Protein AF-A0A327WPP3-F1 (afdb_monomer_lite)

Sequence (188 aa):
MIAPCLSPWGYETINRWNPLAVDPNRSFKTNSQAQEAALLMAYLEQQGIDFLAHIDLHETTDTDNSEFRPALAAREGTVNDNWNIPDGFYLVADSERPQAEFQRAIIQKVAAVTHIAEPDEQGKLIGADMVDQGVIEYAAKPLGLCMGLTNAQFVTTTEVYPDSPRSTPEICAQAQVASVVGALEFLR

Structure (mmCIF, N/CA/C/O backbone):
data_AF-A0A327WPP3-F1
#
_entry.id   AF-A0A327WPP3-F1
#
loop_
_atom_site.group_PDB
_atom_site.id
_atom_site.type_symbol
_atom_site.label_atom_id
_atom_site.label_alt_id
_atom_site.label_comp_id
_atom_site.label_asym_id
_atom_site.label_entity_id
_atom_site.label_seq_id
_atom_site.pdbx_PDB_ins_code
_atom_site.Cartn_x
_atom_site.Cartn_y
_atom_site.Cartn_z
_atom_site.occupancy
_atom_site.B_iso_or_equiv
_atom_site.auth_seq_id
_atom_site.auth_comp_id
_atom_site.auth_asym_id
_atom_site.auth_atom_id
_atom_site.pdbx_PDB_model_num
ATOM 1 N N . MET A 1 1 ? -17.081 -1.256 6.022 1.00 93.00 1 MET A N 1
ATOM 2 C CA . MET A 1 1 ? -17.121 -0.080 5.123 1.00 93.00 1 MET A CA 1
ATOM 3 C C . MET A 1 1 ? -16.173 -0.342 3.963 1.00 93.00 1 MET A C 1
ATOM 5 O O . MET A 1 1 ? -15.190 -1.031 4.188 1.00 93.00 1 MET A O 1
ATOM 9 N N . ILE A 1 2 ? -16.467 0.162 2.762 1.00 97.19 2 ILE A N 1
ATOM 10 C CA . ILE A 1 2 ? -15.572 0.092 1.595 1.00 97.19 2 ILE A CA 1
ATOM 11 C C . ILE A 1 2 ? -15.486 1.500 0.999 1.00 97.19 2 ILE A C 1
ATOM 13 O O . ILE A 1 2 ? -16.525 2.097 0.719 1.00 97.19 2 ILE A O 1
ATOM 17 N N . ALA A 1 3 ? -14.272 2.018 0.819 1.00 97.25 3 ALA A N 1
ATOM 18 C CA . ALA A 1 3 ? -13.992 3.272 0.124 1.00 97.25 3 ALA A CA 1
ATOM 19 C C . ALA A 1 3 ? -13.141 2.941 -1.118 1.00 97.25 3 ALA A C 1
ATOM 21 O O . ALA A 1 3 ? -11.925 2.840 -1.009 1.00 97.25 3 ALA A O 1
ATOM 22 N N . PRO A 1 4 ? -13.768 2.671 -2.278 1.00 96.94 4 PRO A N 1
ATOM 23 C CA . PRO A 1 4 ? -13.107 1.969 -3.382 1.00 96.94 4 PRO A CA 1
ATOM 24 C C . PRO A 1 4 ? -12.115 2.830 -4.174 1.00 96.94 4 PRO A C 1
ATOM 26 O O . PRO A 1 4 ? -11.260 2.291 -4.863 1.00 96.94 4 PRO A O 1
ATOM 29 N N . CYS A 1 5 ? -12.244 4.156 -4.117 1.00 98.19 5 CYS A N 1
ATOM 30 C CA . CYS A 1 5 ? -11.331 5.079 -4.780 1.00 98.19 5 CYS A CA 1
ATOM 31 C C . CYS A 1 5 ? -11.361 6.422 -4.045 1.00 98.19 5 CYS A C 1
ATOM 33 O O . CYS A 1 5 ? -12.301 7.201 -4.200 1.00 98.19 5 CYS A O 1
ATOM 35 N N . LEU A 1 6 ? -10.356 6.673 -3.203 1.00 98.12 6 LEU A N 1
ATOM 36 C CA . LEU A 1 6 ? -10.228 7.942 -2.475 1.00 98.12 6 LEU A CA 1
ATOM 37 C C . LEU A 1 6 ? -9.721 9.069 -3.385 1.00 98.12 6 LEU A C 1
ATOM 39 O O . LEU A 1 6 ? -10.063 10.227 -3.162 1.00 98.12 6 LEU A O 1
ATOM 43 N N . SER A 1 7 ? -8.936 8.717 -4.408 1.00 98.62 7 SER A N 1
ATOM 44 C CA . SER A 1 7 ? -8.201 9.651 -5.269 1.00 98.62 7 SER A CA 1
ATOM 45 C C . SER A 1 7 ? -8.620 9.521 -6.742 1.00 98.62 7 SER A C 1
ATOM 47 O O . SER A 1 7 ? -7.807 9.116 -7.575 1.00 98.62 7 SER A O 1
ATOM 49 N N . PRO A 1 8 ? -9.873 9.857 -7.109 1.00 98.44 8 PRO A N 1
ATOM 50 C CA . PRO A 1 8 ? -10.390 9.627 -8.461 1.00 98.44 8 PRO A CA 1
ATOM 51 C C . PRO A 1 8 ? -9.636 10.403 -9.548 1.00 98.44 8 PRO A C 1
ATOM 53 O O . PRO A 1 8 ? -9.435 9.879 -10.637 1.00 98.44 8 PRO A O 1
ATOM 56 N N . TRP A 1 9 ? -9.145 11.614 -9.258 1.00 98.69 9 TRP A N 1
ATOM 57 C CA . TRP A 1 9 ? -8.309 12.357 -10.209 1.00 98.69 9 TRP A CA 1
ATOM 58 C C . TRP A 1 9 ? -6.975 11.649 -10.478 1.00 98.69 9 TRP A C 1
ATOM 60 O O . TRP A 1 9 ? -6.552 11.544 -11.628 1.00 98.69 9 TRP A O 1
ATOM 70 N N . GLY A 1 10 ? -6.330 11.126 -9.428 1.00 98.56 10 GLY A N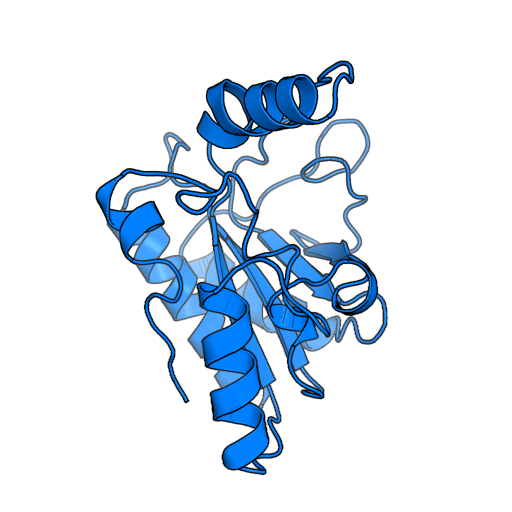 1
ATOM 71 C CA . GLY A 1 10 ? -5.094 10.351 -9.566 1.00 98.56 10 GLY A CA 1
ATOM 72 C C . GLY A 1 10 ? -5.329 9.065 -10.356 1.00 98.56 10 GLY A C 1
ATOM 73 O O . GLY A 1 10 ? -4.498 8.694 -11.173 1.00 98.56 10 GLY A O 1
ATOM 74 N N . TYR A 1 11 ? -6.502 8.445 -10.204 1.00 98.50 11 TYR A N 1
ATOM 75 C CA . TYR A 1 11 ? -6.903 7.292 -11.011 1.00 98.50 11 TYR A CA 1
ATOM 76 C C . TYR A 1 11 ? -7.076 7.644 -12.499 1.00 98.50 11 TYR A C 1
ATOM 78 O O . TYR A 1 11 ? -6.518 6.965 -13.356 1.00 98.50 11 TYR A O 1
ATOM 86 N N . GLU A 1 12 ? -7.794 8.725 -12.828 1.00 98.69 12 GLU A N 1
ATOM 87 C CA . GLU A 1 12 ? -8.010 9.138 -14.227 1.00 98.69 12 GLU A CA 1
ATOM 88 C C . GLU A 1 12 ? -6.731 9.620 -14.925 1.00 98.69 12 GLU A C 1
ATOM 90 O O . GLU A 1 12 ? -6.585 9.467 -16.138 1.00 98.69 12 GLU A O 1
ATOM 95 N N . THR A 1 13 ? -5.807 10.215 -14.171 1.00 98.50 13 THR A N 1
ATOM 96 C CA . THR A 1 13 ? -4.567 10.799 -14.703 1.00 98.50 13 THR A CA 1
ATOM 97 C C . THR A 1 13 ? -3.328 9.936 -14.474 1.00 98.50 13 THR A C 1
ATOM 99 O O . THR A 1 13 ? -2.237 10.366 -14.840 1.00 98.50 13 THR A O 1
ATOM 102 N N . ILE A 1 14 ? -3.486 8.746 -13.883 1.00 98.50 14 ILE A N 1
ATOM 103 C CA . ILE A 1 14 ? -2.408 7.811 -13.528 1.00 98.50 14 ILE A CA 1
ATOM 104 C C . ILE A 1 14 ? -1.316 8.527 -12.714 1.00 98.50 14 ILE A C 1
ATOM 106 O O . ILE A 1 14 ? -0.177 8.691 -13.144 1.00 98.50 14 ILE A O 1
ATOM 110 N N . ASN A 1 15 ? -1.695 9.031 -11.540 1.00 98.38 15 ASN A N 1
ATOM 111 C CA . ASN A 1 15 ? -0.825 9.816 -10.674 1.00 98.38 15 ASN A CA 1
ATOM 112 C C . ASN A 1 15 ? -0.886 9.371 -9.214 1.00 98.38 15 ASN A C 1
ATOM 114 O O . ASN A 1 15 ? -1.956 9.133 -8.653 1.00 98.38 15 ASN A O 1
ATOM 118 N N . ARG A 1 16 ? 0.291 9.359 -8.579 1.00 98.25 16 ARG A N 1
ATOM 119 C CA . ARG A 1 16 ? 0.450 9.134 -7.138 1.00 98.25 16 ARG A CA 1
ATOM 120 C C . ARG A 1 16 ? -0.077 10.300 -6.295 1.00 98.25 16 ARG A C 1
ATOM 122 O O . ARG A 1 16 ? -0.595 10.098 -5.199 1.00 98.25 16 ARG A O 1
ATOM 129 N N . TRP A 1 17 ? 0.111 11.528 -6.768 1.00 98.25 17 TRP A N 1
ATOM 130 C CA . TRP A 1 17 ? -0.273 12.742 -6.046 1.00 98.25 17 TRP A CA 1
ATOM 131 C C . TRP A 1 17 ? -1.608 13.291 -6.523 1.00 98.25 17 TRP A C 1
ATOM 133 O O . TRP A 1 17 ? -2.110 12.903 -7.570 1.00 98.25 17 TRP A O 1
ATOM 143 N N . ASN A 1 18 ? -2.174 14.217 -5.756 1.00 98.25 18 ASN A N 1
ATOM 144 C CA . ASN A 1 18 ? -3.327 15.001 -6.186 1.00 98.25 18 ASN A CA 1
ATOM 145 C C . ASN A 1 18 ? -2.900 16.233 -7.027 1.00 98.25 18 ASN A C 1
ATOM 147 O O . ASN A 1 18 ? -1.699 16.500 -7.154 1.00 98.25 18 ASN A O 1
ATOM 151 N N . PRO A 1 19 ? -3.840 17.043 -7.566 1.00 98.31 19 PRO A N 1
ATOM 152 C CA . PRO A 1 19 ? -3.515 18.228 -8.374 1.00 98.31 19 PRO A CA 1
ATOM 153 C C . PRO A 1 19 ? -2.638 19.282 -7.680 1.00 98.31 19 PRO A C 1
ATOM 155 O O . PRO A 1 19 ? -2.130 20.188 -8.336 1.00 98.31 19 PRO A O 1
ATOM 158 N N . LEU A 1 20 ? -2.484 19.198 -6.355 1.00 98.00 20 LEU A N 1
ATOM 159 C CA . LEU A 1 20 ? -1.657 20.095 -5.549 1.00 98.00 20 LEU A CA 1
ATOM 160 C C . LEU A 1 20 ? -0.256 19.518 -5.279 1.00 98.00 20 LEU A C 1
ATOM 162 O O . LEU A 1 20 ? 0.472 20.064 -4.452 1.00 98.00 20 LEU A O 1
ATOM 166 N N . ALA A 1 21 ? 0.120 18.423 -5.953 1.00 97.88 21 ALA A N 1
ATOM 167 C CA . ALA A 1 21 ? 1.366 17.686 -5.735 1.00 97.88 21 ALA A CA 1
ATOM 168 C C . ALA A 1 21 ? 1.544 17.217 -4.275 1.00 97.88 21 ALA A C 1
ATOM 170 O O . ALA A 1 21 ? 2.650 17.222 -3.728 1.00 97.88 21 ALA A O 1
ATOM 171 N N . VAL A 1 22 ? 0.437 16.820 -3.637 1.00 98.06 22 VAL A N 1
ATOM 172 C CA . VAL A 1 22 ? 0.416 16.233 -2.292 1.00 98.06 22 VAL A CA 1
ATOM 173 C C . VAL A 1 22 ? 0.138 14.736 -2.401 1.00 98.06 22 VAL A C 1
ATOM 175 O O . VAL A 1 22 ? -0.789 14.333 -3.099 1.00 98.06 22 VAL A O 1
ATOM 178 N N . ASP A 1 23 ? 0.915 13.918 -1.685 1.00 98.25 23 ASP A N 1
ATOM 179 C CA . ASP A 1 23 ? 0.686 12.473 -1.545 1.00 98.25 23 ASP A CA 1
ATOM 180 C C . ASP A 1 23 ? -0.458 12.209 -0.546 1.00 98.25 23 ASP A C 1
ATOM 182 O O . ASP A 1 23 ? -0.291 12.479 0.655 1.00 98.25 23 ASP A O 1
ATOM 186 N N . PRO A 1 24 ? -1.621 11.683 -0.988 1.00 98.44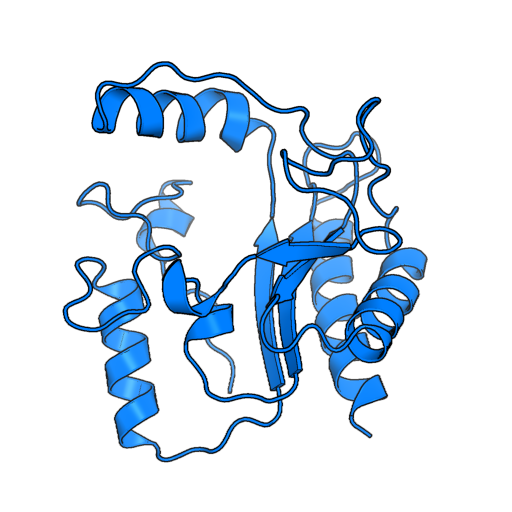 24 PRO A N 1
ATOM 187 C CA . PRO A 1 24 ? -2.718 11.361 -0.079 1.00 98.44 24 PRO A CA 1
ATOM 188 C C . PRO A 1 24 ? -2.301 10.348 0.993 1.00 98.44 24 PRO A C 1
ATOM 190 O O . PRO A 1 24 ? -2.644 10.521 2.163 1.00 98.44 24 PRO A O 1
ATOM 193 N N . ASN A 1 25 ? -1.463 9.365 0.643 1.00 98.38 25 ASN A N 1
ATOM 194 C CA . ASN A 1 25 ? -0.983 8.327 1.555 1.00 98.38 25 ASN A CA 1
ATOM 195 C C . ASN A 1 25 ? 0.228 8.773 2.405 1.00 98.38 25 ASN A C 1
ATOM 197 O O . ASN A 1 25 ? 1.014 7.956 2.879 1.00 98.38 25 ASN A O 1
ATOM 201 N N . ARG A 1 26 ? 0.409 10.086 2.591 1.00 98.00 26 ARG A N 1
ATOM 202 C CA . ARG A 1 26 ? 1.249 10.716 3.637 1.00 98.00 26 ARG A CA 1
ATOM 203 C C . ARG A 1 26 ? 0.488 11.800 4.411 1.00 98.00 26 ARG A C 1
ATOM 205 O O . ARG A 1 26 ? 1.075 12.617 5.139 1.00 98.00 26 ARG A O 1
ATOM 212 N N . SER A 1 27 ? -0.829 11.829 4.218 1.00 98.38 27 SER A N 1
ATOM 213 C CA . SER A 1 27 ? -1.701 12.940 4.576 1.00 98.38 27 SER A CA 1
ATOM 214 C C . SER A 1 27 ? -2.880 12.526 5.462 1.00 98.38 27 SER A C 1
ATOM 216 O O . SER A 1 27 ? -3.733 13.363 5.744 1.00 98.38 27 SER A O 1
ATOM 218 N N . PHE A 1 28 ? -2.918 11.296 5.984 1.00 98.12 28 PHE A N 1
ATOM 219 C CA . PHE A 1 28 ? -3.893 10.873 7.002 1.00 98.12 28 PHE A CA 1
ATOM 220 C C . PHE A 1 28 ? -3.488 11.357 8.399 1.00 98.12 28 PHE A C 1
ATOM 222 O O . PHE A 1 28 ? -3.107 10.589 9.279 1.00 98.12 28 PHE A O 1
ATOM 229 N N . LYS A 1 29 ? -3.518 12.677 8.581 1.00 95.88 29 LYS A N 1
ATOM 230 C CA . LYS A 1 29 ? -3.148 13.383 9.812 1.00 95.88 29 LYS A CA 1
ATOM 231 C C . LYS A 1 29 ? -3.934 14.683 9.943 1.00 95.88 29 LYS A C 1
ATOM 233 O O . LYS A 1 29 ? -4.487 15.191 8.967 1.00 95.88 29 LYS A O 1
ATOM 238 N N . THR A 1 30 ? -3.976 15.237 11.152 1.00 93.06 30 THR A N 1
ATOM 239 C CA . THR A 1 30 ? -4.640 16.519 11.427 1.00 93.06 30 THR A CA 1
ATOM 240 C C . THR A 1 30 ? -4.121 17.615 10.492 1.00 93.06 30 THR A C 1
ATOM 242 O O . THR A 1 30 ? -2.918 17.703 10.251 1.00 93.06 30 THR A O 1
ATOM 245 N N . ASN A 1 31 ? -5.021 18.466 9.988 1.00 93.88 31 ASN A N 1
ATOM 246 C CA . ASN A 1 31 ? -4.713 19.523 9.012 1.00 93.88 31 ASN A CA 1
ATOM 247 C C . ASN A 1 31 ? -4.103 18.998 7.700 1.00 93.88 31 ASN A C 1
ATOM 249 O O . ASN A 1 31 ? -3.207 19.621 7.120 1.00 93.88 31 ASN A O 1
ATOM 253 N N . SER A 1 32 ? -4.594 17.841 7.246 1.00 96.62 32 SER A N 1
ATOM 254 C CA . SER A 1 32 ? -4.237 17.243 5.963 1.00 96.62 32 SER A CA 1
ATOM 255 C C . SER A 1 32 ? -4.296 18.255 4.817 1.00 96.62 32 SER A C 1
ATOM 257 O O . SER A 1 32 ? -5.271 18.989 4.669 1.00 96.62 32 SER A O 1
ATOM 259 N N . GLN A 1 33 ? -3.243 18.276 4.000 1.00 95.69 33 GLN A N 1
ATOM 260 C CA . GLN A 1 33 ? -3.188 19.077 2.773 1.00 95.69 33 GLN A CA 1
ATOM 261 C C . GLN A 1 33 ? -3.800 18.332 1.571 1.00 95.69 33 GLN A C 1
ATOM 263 O O . GLN A 1 33 ? -3.992 18.929 0.515 1.00 95.69 33 GLN A O 1
ATOM 268 N N . ALA A 1 34 ? -4.117 17.039 1.722 1.00 98.12 34 ALA A N 1
ATOM 269 C CA . ALA A 1 34 ? -4.808 16.246 0.710 1.00 98.12 34 ALA A CA 1
ATOM 270 C C . ALA A 1 34 ? -6.307 16.211 1.023 1.00 98.12 34 ALA A C 1
ATOM 272 O O . ALA A 1 34 ? -6.725 15.687 2.059 1.00 98.12 34 ALA A O 1
ATOM 273 N N . GLN A 1 35 ? -7.125 16.759 0.124 1.00 97.94 35 GLN A N 1
ATOM 274 C CA . GLN A 1 35 ? -8.579 16.780 0.297 1.00 97.94 35 GLN A CA 1
ATOM 275 C C . GLN A 1 35 ? -9.155 15.362 0.360 1.00 97.94 35 GLN A C 1
ATOM 277 O O . GLN A 1 35 ? -10.055 15.103 1.152 1.00 97.94 35 GLN A O 1
ATOM 282 N N . GLU A 1 36 ? -8.584 14.438 -0.410 1.00 98.31 36 GLU A N 1
ATOM 283 C CA . GLU A 1 36 ? -8.929 13.019 -0.445 1.00 98.31 36 GLU A CA 1
ATOM 284 C C . GLU A 1 36 ? -8.868 12.386 0.955 1.00 98.31 36 GLU A C 1
ATOM 286 O O . GLU A 1 36 ? -9.839 11.789 1.427 1.00 98.31 36 GLU A O 1
ATOM 291 N N . ALA A 1 37 ? -7.751 12.587 1.662 1.00 98.19 37 ALA A N 1
ATOM 292 C CA . ALA A 1 37 ? -7.561 12.084 3.019 1.00 98.19 37 ALA A CA 1
ATOM 293 C C . ALA A 1 37 ? -8.442 12.836 4.031 1.00 98.19 37 ALA A C 1
ATOM 295 O O . ALA A 1 37 ? -9.088 12.210 4.874 1.00 98.19 37 ALA A O 1
ATOM 296 N N . ALA A 1 38 ? -8.515 14.170 3.931 1.00 98.00 38 ALA A N 1
ATOM 297 C CA . ALA A 1 38 ? -9.298 15.007 4.843 1.00 98.00 38 ALA A CA 1
ATOM 298 C C . ALA A 1 38 ? -10.796 14.657 4.831 1.00 98.00 38 ALA A C 1
ATOM 300 O O . ALA A 1 38 ? -11.424 14.587 5.889 1.00 98.00 38 ALA A O 1
ATOM 301 N N . LEU A 1 39 ? -11.367 14.414 3.647 1.00 97.69 39 LEU A N 1
ATOM 302 C CA . LEU A 1 39 ? -12.778 14.065 3.490 1.00 97.69 39 LEU A CA 1
ATOM 303 C C . LEU A 1 39 ? -13.100 12.710 4.125 1.00 97.69 39 LEU A C 1
ATOM 305 O O . LEU A 1 39 ? -14.104 12.598 4.831 1.00 97.69 39 LEU A O 1
ATOM 309 N N . LEU A 1 40 ? -12.244 11.700 3.933 1.00 97.12 40 LEU A N 1
ATOM 310 C CA . LEU A 1 40 ? -12.440 10.399 4.573 1.00 97.12 40 LEU A CA 1
ATOM 311 C C . LEU A 1 40 ? -12.295 10.497 6.098 1.00 97.12 40 LEU A C 1
ATOM 313 O O . LEU A 1 40 ? -13.126 9.951 6.820 1.00 97.12 40 LEU A O 1
ATOM 317 N N . MET A 1 41 ? -11.285 11.221 6.589 1.00 96.44 41 MET A N 1
ATOM 318 C CA . MET A 1 41 ? -11.094 11.462 8.023 1.00 96.44 41 MET A CA 1
ATOM 319 C C . MET A 1 41 ? -12.339 12.087 8.664 1.00 96.44 41 MET A C 1
ATOM 321 O O . MET A 1 41 ? -12.854 11.554 9.646 1.00 96.44 41 MET A O 1
ATOM 325 N N . ALA A 1 42 ? -12.852 13.172 8.076 1.00 95.81 42 ALA A N 1
ATOM 326 C CA . ALA A 1 42 ? -14.034 13.869 8.577 1.00 95.81 42 ALA A CA 1
ATOM 327 C C . ALA A 1 42 ? -15.291 12.988 8.528 1.00 95.81 42 ALA A C 1
ATOM 329 O O . ALA A 1 42 ? -16.116 13.026 9.441 1.00 95.81 42 ALA A O 1
ATOM 330 N N . TYR A 1 43 ? -15.437 12.171 7.479 1.00 95.75 43 TYR A N 1
ATOM 331 C CA . TYR A 1 43 ? -16.541 11.223 7.375 1.00 95.75 43 TYR A CA 1
ATOM 332 C C . TYR A 1 43 ? -16.495 10.177 8.496 1.00 95.75 43 TYR A C 1
ATOM 334 O O . TYR A 1 43 ? -17.506 9.960 9.162 1.00 95.75 43 TYR A O 1
ATOM 342 N N . LEU A 1 44 ? -15.335 9.550 8.725 1.00 94.62 44 LEU A N 1
ATOM 343 C CA . LEU A 1 44 ? -15.173 8.505 9.739 1.00 94.62 44 LEU A CA 1
ATOM 344 C C . LEU A 1 44 ? -15.374 9.028 11.162 1.00 94.62 44 LEU A C 1
ATOM 346 O O . LEU A 1 44 ? -16.014 8.350 11.967 1.00 94.62 44 LEU A O 1
ATOM 350 N N . GLU A 1 45 ? -14.887 10.235 11.457 1.00 92.75 45 GLU A N 1
ATOM 351 C CA . GLU A 1 45 ? -15.082 10.888 12.757 1.00 92.75 45 GLU A CA 1
ATOM 352 C C . GLU A 1 45 ? -16.574 11.028 13.104 1.00 92.75 45 GLU A C 1
ATOM 354 O O . GLU A 1 45 ? -16.975 10.798 14.243 1.00 92.75 45 GLU A O 1
ATOM 359 N N . GLN A 1 46 ? -17.420 11.313 12.109 1.00 94.00 46 GLN A N 1
ATOM 360 C CA . GLN A 1 46 ? -18.867 11.445 12.298 1.00 94.00 46 GLN A CA 1
ATOM 361 C C . GLN A 1 46 ? -19.591 10.112 12.513 1.00 94.00 46 GLN A C 1
ATOM 363 O O . GLN A 1 46 ? -20.691 10.111 13.063 1.00 94.00 46 GLN A O 1
ATOM 368 N N . GLN A 1 47 ? -19.022 8.984 12.071 1.00 92.12 47 GLN A N 1
ATOM 369 C CA . GLN A 1 47 ? -19.701 7.689 12.183 1.00 92.12 47 GLN A CA 1
ATOM 370 C C . GLN A 1 47 ? -19.546 7.047 13.567 1.00 92.12 47 GLN A C 1
ATOM 372 O O . GLN A 1 47 ? -20.373 6.215 13.932 1.00 92.12 47 GLN A O 1
ATOM 377 N N . GLY A 1 48 ? -18.496 7.391 14.325 1.00 87.19 48 GLY A N 1
ATOM 378 C CA . GLY A 1 48 ? -18.228 6.783 15.635 1.00 87.19 48 GLY A CA 1
ATOM 379 C C . GLY A 1 48 ? -18.077 5.256 15.584 1.00 87.19 48 GLY A C 1
ATOM 380 O O . GLY A 1 48 ? -18.480 4.567 16.518 1.00 87.19 48 GLY A O 1
ATOM 381 N N . ILE A 1 49 ? -17.569 4.720 14.467 1.00 92.25 49 ILE A N 1
ATOM 382 C CA . ILE A 1 49 ? -17.396 3.278 14.257 1.00 92.25 49 ILE A CA 1
ATOM 383 C C . ILE A 1 49 ? -16.036 2.844 14.797 1.00 92.25 49 ILE A C 1
ATOM 385 O O . ILE A 1 49 ? -14.998 3.327 14.342 1.00 92.25 49 ILE A O 1
ATOM 389 N N . ASP A 1 50 ? -16.050 1.852 15.682 1.00 94.38 50 ASP A N 1
ATOM 390 C CA . ASP A 1 50 ? -14.849 1.122 16.066 1.00 94.38 50 ASP A CA 1
ATOM 391 C C . ASP A 1 50 ? -14.547 0.042 15.022 1.00 94.38 50 ASP A C 1
ATOM 393 O O . ASP A 1 50 ? -15.297 -0.919 14.830 1.00 94.38 50 ASP A O 1
ATOM 397 N N . PHE A 1 51 ? -13.438 0.215 14.309 1.00 97.06 51 PHE A N 1
ATOM 398 C CA . PHE A 1 51 ? -12.976 -0.746 13.315 1.00 97.06 51 PHE A CA 1
ATOM 399 C C . PHE A 1 51 ? -12.165 -1.848 13.992 1.00 97.06 51 PHE A C 1
ATOM 401 O O . PHE A 1 51 ? -11.244 -1.559 14.745 1.00 97.06 51 PHE A O 1
ATOM 408 N N . LEU A 1 52 ? -12.456 -3.112 13.680 1.00 97.81 52 LEU A N 1
ATOM 409 C CA . LEU A 1 52 ? -11.595 -4.229 14.078 1.00 97.81 52 LEU A CA 1
ATOM 410 C C . LEU A 1 52 ? -10.384 -4.359 13.143 1.00 97.81 52 LEU A C 1
ATOM 412 O O . LEU A 1 52 ? -9.266 -4.583 13.609 1.00 97.81 52 LEU A O 1
ATOM 416 N N . ALA A 1 53 ? -10.612 -4.186 11.837 1.00 98.38 53 ALA A N 1
ATOM 417 C CA . ALA A 1 53 ? -9.593 -4.321 10.805 1.00 98.38 53 ALA A CA 1
ATOM 418 C C . ALA A 1 53 ? -9.674 -3.229 9.726 1.00 98.38 53 ALA A C 1
ATOM 420 O O . ALA A 1 53 ? -10.765 -2.740 9.420 1.00 98.38 53 ALA A O 1
ATOM 421 N N . HIS A 1 54 ? -8.524 -2.888 9.140 1.00 98.56 54 HIS A N 1
ATOM 422 C CA . HIS A 1 54 ? -8.367 -1.956 8.020 1.00 98.56 54 HIS A CA 1
ATOM 423 C C . HIS A 1 54 ? -7.355 -2.531 7.022 1.00 98.56 54 HIS A C 1
ATOM 425 O O . HIS A 1 54 ? -6.179 -2.679 7.343 1.00 98.56 54 HIS A O 1
ATOM 431 N N . ILE A 1 55 ? -7.816 -2.851 5.814 1.00 98.81 55 ILE A N 1
ATOM 432 C CA . ILE A 1 55 ? -6.969 -3.330 4.716 1.00 98.81 55 ILE A CA 1
ATOM 433 C C . ILE A 1 55 ? -6.954 -2.248 3.639 1.00 98.81 55 ILE A C 1
ATOM 435 O O . ILE A 1 55 ? -8.008 -1.914 3.094 1.00 98.81 55 ILE A O 1
ATOM 439 N N . ASP A 1 56 ? -5.780 -1.688 3.385 1.00 98.88 56 ASP A N 1
ATOM 440 C CA . ASP A 1 56 ? -5.546 -0.615 2.423 1.00 98.88 56 ASP A CA 1
ATOM 441 C C . ASP A 1 56 ? -4.892 -1.197 1.163 1.00 98.88 56 ASP A C 1
ATOM 443 O O . ASP A 1 56 ? -3.858 -1.860 1.248 1.00 98.88 56 ASP A O 1
ATOM 447 N N . LEU A 1 57 ? -5.532 -1.033 0.003 1.00 98.88 57 LEU A N 1
ATOM 448 C CA . LEU A 1 57 ? -5.143 -1.750 -1.215 1.00 98.88 57 LEU A CA 1
ATOM 449 C C . LEU A 1 57 ? -4.232 -0.885 -2.085 1.00 98.88 57 LEU A C 1
ATOM 451 O O . LEU A 1 57 ? -4.683 0.110 -2.649 1.00 98.88 57 LEU A O 1
ATOM 455 N N . HIS A 1 58 ? -2.968 -1.281 -2.199 1.00 98.88 58 HIS A N 1
ATOM 456 C CA . HIS A 1 58 ? -1.940 -0.593 -2.975 1.00 98.88 58 HIS A CA 1
ATOM 457 C C . HIS A 1 58 ? -1.231 -1.522 -3.970 1.00 98.88 58 HIS A C 1
ATOM 459 O O . HIS A 1 58 ? -1.381 -2.751 -3.958 1.00 98.88 58 HIS A O 1
ATOM 465 N N . GLU A 1 59 ? -0.471 -0.892 -4.857 1.00 98.38 59 GLU A N 1
ATOM 466 C CA . GLU A 1 59 ? 0.448 -1.523 -5.786 1.00 98.38 59 GLU A CA 1
ATOM 467 C C . GLU A 1 59 ? 1.755 -0.736 -5.846 1.00 98.38 59 GLU A C 1
ATOM 469 O O . GLU A 1 59 ? 1.760 0.494 -5.740 1.00 98.38 59 GLU A O 1
ATOM 474 N N . THR A 1 60 ? 2.845 -1.464 -6.057 1.00 98.06 60 THR A N 1
ATOM 475 C CA . THR A 1 60 ? 4.164 -0.912 -6.352 1.00 98.06 60 THR A CA 1
ATOM 476 C C . THR A 1 60 ? 4.446 -1.182 -7.819 1.00 98.06 60 THR A C 1
ATOM 478 O O . THR A 1 60 ? 4.262 -2.306 -8.274 1.00 98.06 60 THR A O 1
ATOM 481 N N . THR A 1 61 ? 4.886 -0.174 -8.567 1.00 97.81 61 THR A N 1
ATOM 482 C CA . THR A 1 61 ? 5.056 -0.275 -10.029 1.00 97.81 61 THR A CA 1
ATOM 483 C C . THR A 1 61 ? 6.453 0.139 -10.472 1.00 97.81 61 THR A C 1
ATOM 485 O O . THR A 1 61 ? 7.170 0.844 -9.758 1.00 97.81 61 THR A O 1
ATOM 488 N N . ASP A 1 62 ? 6.822 -0.202 -11.704 1.00 98.06 62 ASP A N 1
ATOM 489 C CA . ASP A 1 62 ? 8.032 0.320 -12.345 1.00 98.06 62 ASP A CA 1
ATOM 490 C C . ASP A 1 62 ? 8.014 1.862 -12.390 1.00 98.06 62 ASP A C 1
ATOM 492 O O . ASP A 1 62 ? 9.058 2.519 -12.275 1.00 98.06 62 ASP A O 1
ATOM 496 N N . THR A 1 63 ? 6.817 2.461 -12.469 1.00 97.69 63 THR A N 1
ATOM 497 C CA . THR A 1 63 ? 6.638 3.919 -12.490 1.00 97.69 63 THR A CA 1
ATOM 498 C C . THR A 1 63 ? 6.930 4.612 -11.161 1.00 97.69 63 THR A C 1
ATOM 500 O O . THR A 1 63 ? 7.255 5.802 -11.165 1.00 97.69 63 THR A O 1
ATOM 503 N N . ASP A 1 64 ? 6.965 3.891 -10.033 1.00 96.56 64 ASP A N 1
ATOM 504 C CA . ASP A 1 64 ? 7.514 4.454 -8.794 1.00 96.56 64 ASP A CA 1
ATOM 505 C C . ASP A 1 64 ? 8.978 4.863 -8.986 1.00 96.56 64 ASP A C 1
ATOM 507 O O . ASP A 1 64 ? 9.385 5.931 -8.529 1.00 96.56 64 ASP A O 1
ATOM 511 N N . ASN A 1 65 ? 9.765 4.059 -9.707 1.00 96.38 65 ASN A N 1
ATOM 512 C CA . ASN A 1 65 ? 11.175 4.337 -9.976 1.00 96.38 65 ASN A CA 1
ATOM 513 C C . ASN A 1 65 ? 11.408 5.260 -11.173 1.00 96.38 65 ASN A C 1
ATOM 515 O O . ASN A 1 65 ? 12.383 6.018 -11.160 1.00 96.38 65 ASN A O 1
ATOM 519 N N . SER A 1 66 ? 10.576 5.177 -12.215 1.00 96.62 66 SER A N 1
ATOM 520 C CA . SER A 1 66 ? 10.779 5.974 -13.429 1.00 96.62 66 SER A CA 1
ATOM 521 C C . SER A 1 66 ? 10.178 7.377 -13.348 1.00 96.62 66 SER A C 1
ATOM 523 O O . SER A 1 66 ? 10.691 8.271 -14.013 1.00 96.62 66 SER A O 1
ATOM 525 N N . GLU A 1 67 ? 9.122 7.575 -12.550 1.00 97.50 67 GLU A N 1
ATOM 526 C CA . GLU A 1 67 ? 8.334 8.814 -12.524 1.00 97.50 67 GLU A CA 1
ATOM 527 C C . GLU A 1 67 ? 8.205 9.385 -11.103 1.00 97.50 67 GLU A C 1
ATOM 529 O O . GLU A 1 67 ? 8.697 10.480 -10.818 1.00 97.50 67 GLU A O 1
ATOM 534 N N . PHE A 1 68 ? 7.597 8.642 -10.171 1.00 97.06 68 PHE A N 1
ATOM 535 C CA . PHE A 1 68 ? 7.124 9.237 -8.915 1.00 97.06 68 PHE A CA 1
ATOM 536 C C . PHE A 1 68 ? 8.231 9.544 -7.898 1.00 97.06 68 PHE A C 1
ATOM 538 O O . PHE A 1 68 ? 8.195 10.598 -7.258 1.00 97.06 68 PHE A O 1
ATOM 545 N N . ARG A 1 69 ? 9.236 8.675 -7.735 1.00 95.38 69 ARG A N 1
ATOM 546 C CA . ARG A 1 69 ? 10.386 8.950 -6.850 1.00 95.38 69 ARG A CA 1
ATOM 547 C C . ARG A 1 69 ? 11.292 10.060 -7.385 1.00 95.38 69 ARG A C 1
ATOM 549 O O . ARG A 1 69 ? 11.605 10.961 -6.601 1.00 95.38 69 ARG A O 1
ATOM 556 N N . PRO A 1 70 ? 11.666 10.085 -8.683 1.00 96.88 70 PRO A N 1
ATOM 557 C CA . PRO A 1 70 ? 12.354 11.237 -9.259 1.00 96.88 70 PRO A CA 1
ATOM 558 C C . PRO A 1 70 ? 11.579 12.544 -9.068 1.00 96.88 70 PRO A C 1
ATOM 560 O O . PRO A 1 70 ? 12.161 13.540 -8.633 1.00 96.88 70 PRO A O 1
ATOM 563 N N . ALA A 1 71 ? 10.265 12.539 -9.324 1.00 97.31 71 ALA A N 1
ATOM 564 C CA . ALA A 1 71 ? 9.422 13.709 -9.111 1.00 97.31 71 ALA A CA 1
ATOM 565 C C . ALA A 1 71 ? 9.431 14.149 -7.639 1.00 97.31 71 ALA A C 1
ATOM 567 O O . ALA A 1 71 ? 9.517 15.347 -7.357 1.00 97.31 71 ALA A O 1
ATOM 568 N N . LEU A 1 72 ? 9.370 13.204 -6.688 1.00 96.50 72 LEU A N 1
ATOM 569 C CA . LEU A 1 72 ? 9.422 13.501 -5.252 1.00 96.50 72 LEU A CA 1
ATOM 570 C C . LEU A 1 72 ? 10.731 14.188 -4.877 1.00 96.50 72 LEU A C 1
ATOM 572 O O . LEU A 1 72 ? 10.706 15.226 -4.220 1.00 96.50 72 LEU A O 1
ATOM 576 N N . ALA A 1 73 ? 11.857 13.638 -5.323 1.00 96.69 73 ALA A N 1
ATOM 577 C CA . ALA A 1 73 ? 13.166 14.211 -5.049 1.00 96.69 73 ALA A CA 1
ATOM 578 C C . ALA A 1 73 ? 13.308 15.617 -5.652 1.00 96.69 73 ALA A C 1
ATOM 580 O O . ALA A 1 73 ? 13.769 16.534 -4.976 1.00 96.69 73 ALA A O 1
ATOM 581 N N . ALA A 1 74 ? 12.825 15.828 -6.882 1.00 97.38 74 ALA A N 1
ATOM 582 C CA . ALA A 1 74 ? 12.816 17.147 -7.510 1.00 97.38 74 ALA A CA 1
ATOM 583 C C . ALA A 1 74 ? 11.953 18.158 -6.733 1.00 97.38 74 ALA A C 1
ATOM 585 O O . ALA A 1 74 ? 12.370 19.301 -6.542 1.00 97.38 74 ALA A O 1
ATOM 586 N N . ARG A 1 75 ? 10.776 17.736 -6.248 1.00 96.62 75 ARG A N 1
ATOM 587 C CA . ARG A 1 75 ? 9.872 18.560 -5.428 1.00 96.62 75 ARG A CA 1
ATOM 588 C C . ARG A 1 75 ? 10.507 18.963 -4.094 1.00 96.62 75 ARG A C 1
ATOM 590 O O . ARG A 1 75 ? 10.339 20.103 -3.673 1.00 96.62 75 ARG A O 1
ATOM 597 N N . GLU A 1 76 ? 11.235 18.052 -3.453 1.00 96.06 76 GLU A N 1
ATOM 598 C CA . GLU A 1 76 ? 11.895 18.274 -2.155 1.00 96.06 76 GLU A CA 1
ATOM 599 C C . GLU A 1 76 ? 13.308 18.880 -2.279 1.00 96.06 76 GLU A C 1
ATOM 601 O O . GLU A 1 76 ? 13.924 19.242 -1.277 1.00 96.06 76 GLU A O 1
ATOM 606 N N . GLY A 1 77 ? 13.842 19.009 -3.497 1.00 96.81 77 GLY A N 1
ATOM 607 C CA . GLY A 1 77 ? 15.207 19.484 -3.728 1.00 96.81 77 GLY A CA 1
ATOM 608 C C . GLY A 1 77 ? 16.283 18.513 -3.229 1.00 96.81 77 GLY A C 1
ATOM 609 O O . GLY A 1 77 ? 17.355 18.949 -2.807 1.00 96.81 77 GLY A O 1
ATOM 610 N N . THR A 1 78 ? 16.005 17.208 -3.256 1.00 96.38 78 THR A N 1
ATOM 611 C CA . THR A 1 78 ? 16.916 16.142 -2.821 1.00 96.38 78 THR A CA 1
ATOM 612 C C . THR A 1 78 ? 17.406 15.297 -3.999 1.00 96.38 78 THR A C 1
ATOM 614 O O . THR A 1 78 ? 16.946 15.432 -5.132 1.00 96.38 78 THR A O 1
ATOM 617 N N . VAL A 1 79 ? 18.379 14.421 -3.737 1.00 94.12 79 VAL A N 1
ATOM 618 C CA . VAL A 1 79 ? 18.822 13.406 -4.702 1.00 94.12 79 VAL A CA 1
ATOM 619 C C . VAL A 1 79 ? 17.897 12.195 -4.602 1.00 94.12 79 VAL A C 1
ATOM 621 O O . VAL A 1 79 ? 17.496 11.814 -3.502 1.00 94.12 79 VAL A O 1
ATOM 624 N N . ASN A 1 80 ? 17.549 11.613 -5.750 1.00 91.62 80 ASN A N 1
ATOM 625 C CA . ASN A 1 80 ? 16.835 10.345 -5.810 1.00 91.62 80 ASN A CA 1
ATOM 626 C C . ASN A 1 80 ? 17.826 9.184 -5.942 1.00 91.62 80 ASN A C 1
ATOM 628 O O . ASN A 1 80 ? 18.561 9.133 -6.928 1.00 91.62 80 ASN A O 1
ATOM 632 N N . ASP A 1 81 ? 17.757 8.235 -5.013 1.00 86.75 81 ASP A N 1
ATOM 633 C CA . ASP A 1 81 ? 18.397 6.928 -5.125 1.00 86.75 81 ASP A CA 1
ATOM 634 C C . ASP A 1 81 ? 17.295 5.873 -5.260 1.00 86.75 81 ASP A C 1
ATOM 636 O O . ASP A 1 81 ? 16.440 5.725 -4.382 1.00 86.75 81 ASP A O 1
ATOM 640 N N . ASN A 1 82 ? 17.278 5.156 -6.385 1.00 85.75 82 ASN A N 1
ATOM 641 C CA . ASN A 1 82 ? 16.268 4.131 -6.619 1.00 85.75 82 ASN A CA 1
ATOM 642 C C . ASN A 1 82 ? 16.576 2.867 -5.813 1.00 85.75 82 ASN A C 1
ATOM 644 O O . ASN A 1 82 ? 17.705 2.378 -5.786 1.00 85.75 82 ASN A O 1
ATOM 648 N N . TRP A 1 83 ? 15.524 2.299 -5.235 1.00 86.00 83 TRP A N 1
ATOM 649 C CA . TRP A 1 83 ? 15.531 0.946 -4.686 1.00 86.00 83 TRP A CA 1
ATOM 650 C C . TRP A 1 83 ? 15.156 -0.056 -5.770 1.00 86.00 83 TRP A C 1
ATOM 652 O O . TRP A 1 83 ? 14.511 0.310 -6.758 1.00 86.00 83 TRP A O 1
ATOM 662 N N . ASN A 1 84 ? 15.481 -1.329 -5.557 1.00 90.88 84 ASN A N 1
ATOM 663 C CA . ASN A 1 84 ? 14.917 -2.385 -6.385 1.00 90.88 84 ASN A CA 1
ATOM 664 C C . ASN A 1 84 ? 13.384 -2.425 -6.222 1.00 90.88 84 ASN A C 1
ATOM 666 O O . ASN A 1 84 ? 12.880 -2.252 -5.107 1.00 90.88 84 ASN A O 1
ATOM 670 N N . ILE A 1 85 ? 12.653 -2.628 -7.322 1.00 96.19 85 ILE A N 1
ATOM 671 C CA . ILE A 1 85 ? 11.213 -2.913 -7.263 1.00 96.19 85 ILE A CA 1
ATOM 672 C C . ILE A 1 85 ? 11.061 -4.395 -6.896 1.00 96.19 85 ILE A C 1
ATOM 674 O O . ILE A 1 85 ? 11.639 -5.234 -7.590 1.00 96.19 85 ILE A O 1
ATOM 678 N N . PRO A 1 86 ? 10.355 -4.745 -5.805 1.00 97.19 86 PRO A N 1
ATOM 679 C CA . PRO A 1 86 ? 10.167 -6.144 -5.443 1.00 97.19 86 PRO A CA 1
ATOM 680 C C . PRO A 1 86 ? 9.334 -6.892 -6.494 1.00 97.19 86 PRO A C 1
ATOM 682 O O . PRO A 1 86 ? 8.205 -6.499 -6.777 1.00 97.19 86 PRO A O 1
ATOM 685 N N . ASP A 1 87 ? 9.862 -7.988 -7.052 1.00 98.06 87 ASP A N 1
ATOM 686 C CA . ASP A 1 87 ? 9.109 -8.820 -8.001 1.00 98.06 87 ASP A CA 1
ATOM 687 C C . ASP A 1 87 ? 8.138 -9.752 -7.264 1.00 98.06 87 ASP A C 1
ATOM 689 O O . ASP A 1 87 ? 8.464 -10.902 -6.963 1.00 98.06 87 ASP A O 1
ATOM 693 N N . GLY A 1 88 ? 6.938 -9.252 -6.970 1.00 98.56 88 GLY A N 1
ATOM 694 C CA . GLY A 1 88 ? 5.840 -10.037 -6.409 1.00 98.56 88 GLY A CA 1
ATOM 695 C C . GLY A 1 88 ? 4.980 -9.257 -5.425 1.00 98.56 88 GLY A C 1
ATOM 696 O O . GLY A 1 88 ? 5.188 -8.072 -5.182 1.00 98.56 88 GLY A O 1
ATOM 697 N N . PHE A 1 89 ? 3.995 -9.942 -4.852 1.00 98.88 89 PHE A N 1
ATOM 698 C CA . PHE A 1 89 ? 3.144 -9.378 -3.810 1.00 98.88 89 PHE A CA 1
ATOM 699 C C . PHE A 1 89 ? 3.877 -9.282 -2.471 1.00 98.88 89 PHE A C 1
ATOM 701 O O . PHE A 1 89 ? 4.568 -10.224 -2.078 1.00 98.88 89 PHE A O 1
ATOM 708 N N . TYR A 1 90 ? 3.655 -8.207 -1.721 1.00 98.88 90 TYR A N 1
ATOM 709 C CA . TYR A 1 90 ? 4.068 -8.114 -0.323 1.00 98.88 90 TYR A CA 1
ATOM 710 C C . TYR A 1 90 ? 3.084 -7.278 0.508 1.00 98.88 90 TYR A C 1
ATOM 712 O O . TYR A 1 90 ? 2.123 -6.711 -0.011 1.00 98.88 90 TYR A O 1
ATOM 720 N N . LEU A 1 91 ? 3.298 -7.243 1.821 1.00 98.94 91 LEU A N 1
ATOM 721 C CA . LEU A 1 91 ? 2.519 -6.462 2.776 1.00 98.94 91 LEU A CA 1
ATOM 722 C C . LEU A 1 91 ? 3.394 -5.450 3.505 1.00 98.94 91 LEU A C 1
ATOM 724 O O . LEU A 1 91 ? 4.558 -5.710 3.820 1.00 98.94 91 LEU A O 1
ATOM 728 N N . VAL A 1 92 ? 2.775 -4.332 3.859 1.00 98.88 92 VAL A N 1
ATOM 729 C CA . VAL A 1 92 ? 3.294 -3.368 4.821 1.00 98.88 92 VAL A CA 1
ATOM 730 C C . VAL A 1 92 ? 2.440 -3.449 6.080 1.00 98.88 92 VAL A C 1
ATOM 732 O O . VAL A 1 92 ? 1.257 -3.102 6.080 1.00 98.88 92 VAL A O 1
ATOM 735 N N . ALA A 1 93 ? 3.043 -3.922 7.164 1.00 98.75 93 ALA A N 1
ATOM 736 C CA . ALA A 1 93 ? 2.450 -3.941 8.491 1.00 98.75 93 ALA A CA 1
ATOM 737 C C . ALA A 1 93 ? 2.765 -2.646 9.260 1.00 98.75 93 ALA A C 1
ATOM 739 O O . ALA A 1 93 ? 3.716 -1.921 8.959 1.00 98.75 93 ALA A O 1
ATOM 740 N N . ASP A 1 94 ? 1.948 -2.340 10.268 1.00 98.56 94 ASP A N 1
ATOM 741 C CA . ASP A 1 94 ? 2.195 -1.212 11.167 1.00 98.56 94 ASP A CA 1
ATOM 742 C C . ASP A 1 94 ? 3.158 -1.653 12.267 1.00 98.56 94 ASP A C 1
ATOM 744 O O . ASP A 1 94 ? 2.806 -2.518 13.069 1.00 98.56 94 ASP A O 1
ATOM 748 N N . SER A 1 95 ? 4.340 -1.047 12.353 1.00 98.06 95 SER A N 1
ATOM 749 C CA . SER A 1 95 ? 5.353 -1.422 13.351 1.00 98.06 95 SER A CA 1
ATOM 750 C C . SER A 1 95 ? 4.865 -1.284 14.801 1.00 98.06 95 SER A C 1
ATOM 752 O O . SER A 1 95 ? 5.396 -1.925 15.704 1.00 98.06 95 SER A O 1
ATOM 754 N N . GLU A 1 96 ? 3.858 -0.441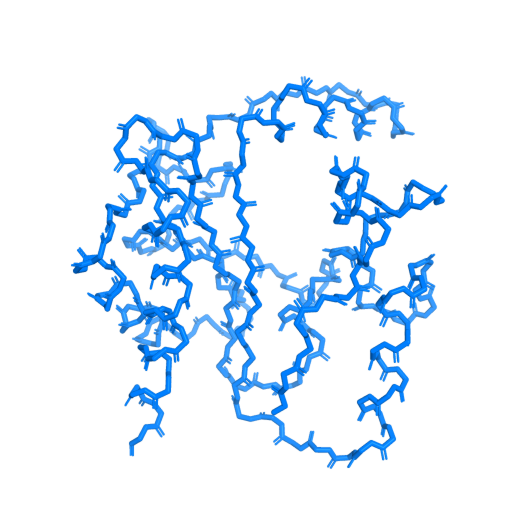 15.063 1.00 97.06 96 GLU A N 1
ATOM 755 C CA . GLU A 1 96 ? 3.289 -0.276 16.412 1.00 97.06 96 GLU A CA 1
ATOM 756 C C . GLU A 1 96 ? 2.265 -1.370 16.774 1.00 97.06 96 GLU A C 1
ATOM 758 O O . GLU A 1 96 ? 1.955 -1.579 17.949 1.00 97.06 96 GLU A O 1
ATOM 763 N N . ARG A 1 97 ? 1.735 -2.084 15.775 1.00 96.38 97 ARG A N 1
ATOM 764 C CA . ARG A 1 97 ? 0.741 -3.163 15.916 1.00 96.38 97 ARG A CA 1
ATOM 765 C C . ARG A 1 97 ? 0.894 -4.169 14.762 1.00 96.38 97 ARG A C 1
ATOM 767 O O . ARG A 1 97 ? -0.019 -4.318 13.952 1.00 96.38 97 ARG A O 1
ATOM 774 N N . PRO A 1 98 ? 2.026 -4.890 14.687 1.00 96.56 98 PRO A N 1
ATOM 775 C CA . PRO A 1 98 ? 2.412 -5.625 13.478 1.00 96.56 98 PRO A CA 1
ATOM 776 C C . PRO A 1 98 ? 1.484 -6.800 13.150 1.00 96.56 98 PRO A C 1
ATOM 778 O O . PRO A 1 98 ? 1.246 -7.097 11.981 1.00 96.56 98 PRO A O 1
ATOM 781 N N . GLN A 1 99 ? 0.917 -7.446 14.178 1.00 98.50 99 GLN A N 1
ATOM 782 C CA . GLN A 1 99 ? 0.006 -8.592 14.049 1.00 98.50 99 GLN A CA 1
ATOM 783 C C . GLN A 1 99 ? 0.553 -9.671 13.089 1.00 98.50 99 GLN A C 1
ATOM 785 O O . GLN A 1 99 ? -0.090 -10.027 12.107 1.00 98.50 99 GLN A O 1
ATOM 790 N N . ALA A 1 100 ? 1.750 -10.204 13.359 1.00 98.44 100 ALA A N 1
ATOM 791 C CA . ALA A 1 100 ? 2.462 -11.089 12.426 1.00 98.44 100 ALA A CA 1
ATOM 792 C C . ALA A 1 100 ? 1.639 -12.300 11.936 1.00 98.44 100 ALA A C 1
ATOM 794 O O . ALA A 1 100 ? 1.697 -12.648 10.761 1.00 98.44 100 ALA A O 1
ATOM 795 N N . GLU A 1 101 ? 0.834 -12.932 12.797 1.00 98.69 101 GLU A N 1
ATOM 796 C CA . GLU A 1 101 ? -0.027 -14.058 12.391 1.00 98.69 101 GLU A CA 1
ATOM 797 C C . GLU A 1 101 ? -1.124 -13.641 11.402 1.00 98.69 101 GLU A C 1
ATOM 799 O O . GLU A 1 101 ? -1.417 -14.382 10.465 1.00 98.69 101 GLU A O 1
ATOM 804 N N . PHE A 1 102 ? -1.669 -12.432 11.558 1.00 98.88 102 PHE A N 1
ATOM 805 C CA . PHE A 1 102 ? -2.621 -11.848 10.615 1.00 98.88 102 PHE A CA 1
ATOM 806 C C . PHE A 1 102 ? -1.958 -11.589 9.256 1.00 98.88 102 PHE A C 1
ATOM 808 O O . PHE A 1 102 ? -2.504 -11.990 8.230 1.00 98.88 102 PHE A O 1
ATOM 815 N N . GLN A 1 103 ? -0.747 -11.014 9.238 1.00 98.88 103 GLN A N 1
ATOM 816 C CA . GLN A 1 103 ? -0.001 -10.798 7.989 1.00 98.88 103 GLN A CA 1
ATOM 817 C C . GLN A 1 103 ? 0.315 -12.131 7.292 1.00 98.88 103 GLN A C 1
ATOM 819 O O . GLN A 1 103 ? 0.080 -12.278 6.094 1.00 98.88 103 GLN A O 1
ATOM 824 N N . ARG A 1 104 ? 0.768 -13.146 8.044 1.00 98.81 104 ARG A N 1
ATOM 825 C CA . ARG A 1 104 ? 1.033 -14.494 7.511 1.00 98.81 104 ARG A CA 1
ATOM 826 C C . ARG A 1 104 ? -0.211 -15.138 6.912 1.00 98.81 104 ARG A C 1
ATOM 828 O O . ARG A 1 104 ? -0.108 -15.753 5.856 1.00 98.81 104 ARG A O 1
ATOM 835 N N . ALA A 1 105 ? -1.370 -15.007 7.555 1.00 98.75 105 ALA A N 1
ATOM 836 C CA . ALA A 1 105 ? -2.619 -15.558 7.032 1.00 98.75 105 ALA A CA 1
ATOM 837 C C . ALA A 1 105 ? -2.987 -14.932 5.674 1.00 98.75 105 ALA A C 1
ATOM 839 O O . ALA A 1 105 ? -3.390 -15.638 4.747 1.00 98.75 105 ALA A O 1
ATOM 840 N N . ILE A 1 106 ? -2.777 -13.621 5.529 1.00 98.88 106 ILE A N 1
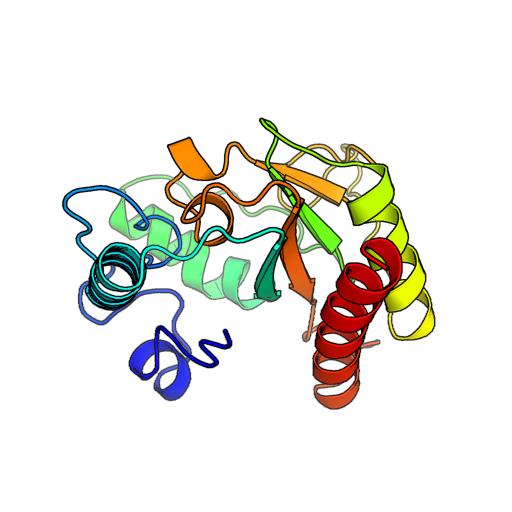ATOM 841 C CA . ILE A 1 106 ? -2.971 -12.901 4.267 1.00 98.88 106 ILE A CA 1
ATOM 842 C C . ILE A 1 106 ? -1.966 -13.377 3.213 1.00 98.88 106 ILE A C 1
ATOM 844 O O . ILE A 1 106 ? -2.382 -13.768 2.123 1.00 98.88 106 ILE A O 1
ATOM 848 N N . ILE A 1 107 ? -0.670 -13.424 3.542 1.00 98.88 107 ILE A N 1
ATOM 849 C CA . ILE A 1 107 ? 0.382 -13.913 2.636 1.00 98.88 107 ILE A CA 1
ATOM 850 C C . ILE A 1 107 ? 0.078 -15.333 2.154 1.00 98.88 107 ILE A C 1
ATOM 852 O O . ILE A 1 107 ? 0.118 -15.589 0.955 1.00 98.88 107 ILE A O 1
ATOM 856 N N . GLN A 1 108 ? -0.300 -16.247 3.050 1.00 98.69 108 GLN A N 1
ATOM 857 C CA . GLN A 1 108 ? -0.648 -17.626 2.694 1.00 98.69 108 GLN A CA 1
ATOM 858 C C . GLN A 1 108 ? -1.820 -17.694 1.711 1.00 98.69 108 GLN A C 1
ATOM 860 O O . GLN A 1 108 ? -1.800 -18.502 0.782 1.00 98.69 108 GLN A O 1
ATOM 865 N N . LYS A 1 109 ? -2.836 -16.840 1.891 1.00 98.75 109 LYS A N 1
ATOM 866 C CA . LYS A 1 109 ? -3.986 -16.781 0.985 1.00 98.75 109 LYS A CA 1
ATOM 867 C C . LYS A 1 109 ? -3.595 -16.242 -0.391 1.00 98.75 109 LYS A C 1
ATOM 869 O O . LYS A 1 109 ? -4.034 -16.786 -1.402 1.00 98.75 109 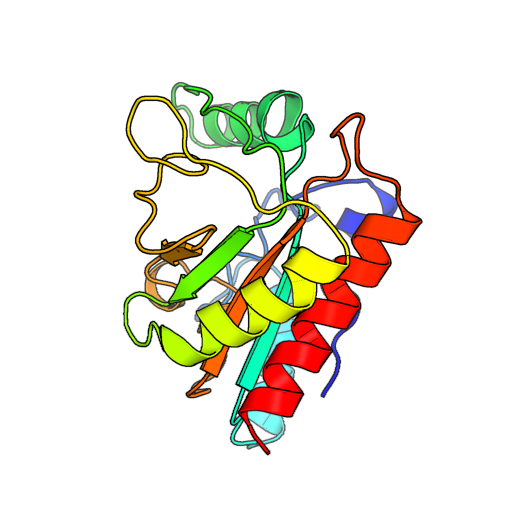LYS A O 1
ATOM 874 N N . VAL A 1 110 ? -2.765 -15.201 -0.429 1.00 98.88 110 VAL A N 1
ATOM 875 C CA . VAL A 1 110 ? -2.324 -14.552 -1.672 1.00 98.88 110 VAL A CA 1
ATOM 876 C C . VAL A 1 110 ? -1.308 -15.405 -2.436 1.00 98.88 110 VAL A C 1
ATOM 878 O O . VAL A 1 110 ? -1.366 -15.451 -3.663 1.00 98.88 110 VAL A O 1
ATOM 881 N N . ALA A 1 111 ? -0.454 -16.161 -1.741 1.00 98.62 111 ALA A N 1
ATOM 882 C CA . ALA A 1 111 ? 0.535 -17.063 -2.340 1.00 98.62 111 ALA A CA 1
ATOM 883 C C . ALA A 1 111 ? -0.091 -18.180 -3.199 1.00 98.62 111 ALA A C 1
ATOM 885 O O . ALA A 1 111 ? 0.578 -18.771 -4.045 1.00 98.62 111 ALA A O 1
ATOM 886 N N . ALA A 1 112 ? -1.380 -18.479 -3.000 1.00 98.19 112 ALA A N 1
ATOM 887 C CA . ALA A 1 112 ? -2.136 -19.400 -3.848 1.00 98.19 112 ALA A CA 1
ATOM 888 C C . ALA A 1 112 ? -2.596 -18.773 -5.182 1.00 98.19 112 ALA A C 1
ATOM 890 O O . ALA A 1 112 ? -3.084 -19.492 -6.054 1.00 98.19 112 ALA A O 1
ATOM 891 N N . VAL A 1 113 ? -2.476 -17.449 -5.330 1.00 98.19 113 VAL A N 1
ATOM 892 C CA . VAL A 1 113 ? -2.959 -16.662 -6.478 1.00 98.19 113 VAL A CA 1
ATOM 893 C C . VAL A 1 113 ? -1.803 -16.061 -7.272 1.00 98.19 113 VAL A C 1
ATOM 895 O O . VAL A 1 113 ? -1.807 -16.120 -8.498 1.00 98.19 113 VAL A O 1
ATOM 898 N N . THR A 1 114 ? -0.813 -15.492 -6.586 1.00 98.62 114 THR A N 1
ATOM 899 C CA . THR A 1 114 ? 0.363 -14.868 -7.201 1.00 98.62 114 THR A CA 1
ATOM 900 C C . THR A 1 114 ? 1.619 -15.154 -6.382 1.00 98.62 114 THR A C 1
ATOM 902 O O . THR A 1 114 ? 1.540 -15.638 -5.252 1.00 98.62 114 THR A O 1
ATOM 905 N N . HIS A 1 115 ? 2.795 -14.891 -6.948 1.00 98.50 115 HIS A N 1
ATOM 906 C CA . HIS A 1 115 ? 4.054 -15.045 -6.226 1.00 98.50 115 HIS A CA 1
ATOM 907 C C . HIS A 1 115 ? 4.269 -13.929 -5.207 1.00 98.50 115 HIS A C 1
ATOM 909 O O . HIS A 1 115 ? 3.908 -12.775 -5.431 1.00 98.50 115 HIS A O 1
ATOM 915 N N . ILE A 1 116 ? 4.876 -14.300 -4.082 1.00 98.81 116 ILE A N 1
ATOM 916 C CA . ILE A 1 116 ? 5.280 -13.378 -3.021 1.00 98.81 116 ILE A CA 1
ATOM 917 C C . ILE A 1 116 ? 6.662 -12.824 -3.365 1.00 98.81 116 ILE A C 1
ATOM 919 O O . ILE A 1 116 ? 7.499 -13.559 -3.893 1.00 98.81 116 ILE A O 1
ATOM 923 N N . ALA A 1 117 ? 6.879 -11.537 -3.105 1.00 98.50 117 ALA A N 1
ATOM 924 C CA . ALA A 1 117 ? 8.153 -10.890 -3.370 1.00 98.50 117 ALA A CA 1
ATOM 925 C C . ALA A 1 117 ? 9.260 -11.462 -2.475 1.00 98.50 117 ALA A C 1
ATOM 927 O O . ALA A 1 117 ? 9.091 -11.602 -1.262 1.00 98.50 117 ALA A O 1
ATOM 928 N N . GLU A 1 118 ? 10.407 -11.740 -3.086 1.00 98.12 118 GLU A N 1
ATOM 929 C CA . GLU A 1 118 ? 11.644 -12.083 -2.386 1.00 98.12 118 GLU A CA 1
ATOM 930 C C . GLU A 1 118 ? 12.470 -10.810 -2.131 1.00 98.12 118 GLU A C 1
ATOM 932 O O . GLU A 1 118 ? 12.398 -9.861 -2.923 1.00 98.12 118 GLU A O 1
ATOM 937 N N . PRO A 1 119 ? 13.250 -10.756 -1.039 1.00 97.25 119 PRO A N 1
ATOM 938 C CA . PRO A 1 119 ? 14.058 -9.589 -0.722 1.00 97.25 119 PRO A CA 1
ATOM 939 C C . PRO A 1 119 ? 15.230 -9.423 -1.695 1.00 97.25 119 PRO A C 1
ATOM 941 O O . PRO A 1 119 ? 15.686 -10.373 -2.335 1.00 97.25 119 PRO A O 1
ATOM 944 N N . ASP A 1 120 ? 15.765 -8.206 -1.760 1.00 96.12 120 ASP A N 1
ATOM 945 C CA . ASP A 1 120 ? 17.029 -7.932 -2.438 1.00 96.12 120 ASP A CA 1
ATOM 946 C C . ASP A 1 120 ? 18.245 -8.529 -1.692 1.00 96.12 120 ASP A C 1
ATOM 948 O O . ASP A 1 120 ? 18.128 -9.161 -0.638 1.00 96.12 120 ASP A O 1
ATOM 952 N N . GLU A 1 121 ? 19.452 -8.311 -2.227 1.00 95.81 121 GLU A N 1
ATOM 953 C CA . GLU A 1 121 ? 20.712 -8.806 -1.644 1.00 95.81 121 GLU A CA 1
ATOM 954 C C . GLU A 1 121 ? 20.980 -8.301 -0.212 1.00 95.81 121 GLU A C 1
ATOM 956 O O . GLU A 1 121 ? 21.825 -8.856 0.492 1.00 95.81 121 GLU A O 1
ATOM 961 N N . GLN A 1 122 ? 20.278 -7.253 0.227 1.00 95.50 122 GLN A N 1
ATOM 962 C CA . GLN A 1 122 ? 20.387 -6.669 1.563 1.00 95.50 122 GLN A CA 1
ATOM 963 C C . GLN A 1 122 ? 19.281 -7.168 2.503 1.00 95.50 122 GLN A C 1
ATOM 965 O O . GLN A 1 122 ? 19.223 -6.725 3.649 1.00 95.50 122 GLN A O 1
ATOM 970 N N . GLY A 1 123 ? 18.422 -8.090 2.055 1.00 97.00 123 GLY A N 1
ATOM 971 C CA . GLY A 1 123 ? 17.302 -8.591 2.848 1.00 97.00 123 GLY A CA 1
ATOM 972 C C . GLY A 1 123 ? 16.105 -7.638 2.874 1.00 97.00 123 GLY A C 1
ATOM 973 O O . GLY A 1 123 ? 15.296 -7.711 3.801 1.00 97.00 123 GLY A O 1
ATOM 974 N N . LYS A 1 124 ? 15.993 -6.729 1.895 1.00 97.62 124 LYS A N 1
ATOM 975 C CA . LYS A 1 124 ? 15.002 -5.650 1.903 1.00 97.62 124 LYS A CA 1
ATOM 976 C C . LYS A 1 124 ? 13.948 -5.801 0.818 1.00 97.62 124 LYS A C 1
ATOM 978 O O . LYS A 1 124 ? 14.227 -6.266 -0.284 1.00 97.62 124 LYS A O 1
ATOM 983 N N . LEU A 1 125 ? 12.748 -5.308 1.111 1.00 97.25 125 LEU A N 1
ATOM 984 C CA . LEU A 1 125 ? 11.739 -4.968 0.113 1.00 97.25 125 LEU A CA 1
ATOM 985 C C . LEU A 1 125 ? 11.613 -3.450 0.116 1.00 97.25 125 LEU A C 1
ATOM 987 O O . LEU A 1 125 ? 11.404 -2.841 1.164 1.00 97.25 125 LEU A O 1
ATOM 991 N N . ILE A 1 126 ? 11.797 -2.827 -1.047 1.00 93.50 126 ILE A N 1
ATOM 992 C CA . ILE A 1 126 ? 11.607 -1.385 -1.244 1.00 93.50 126 ILE A CA 1
ATOM 993 C C . ILE A 1 126 ? 12.400 -0.488 -0.258 1.00 93.50 126 ILE A C 1
ATOM 995 O O . ILE A 1 126 ? 11.995 0.622 0.083 1.00 93.50 126 ILE A O 1
ATOM 999 N N . GLY A 1 127 ? 13.558 -0.974 0.202 1.00 93.56 127 GLY A N 1
ATOM 1000 C CA . GLY A 1 127 ? 14.439 -0.296 1.160 1.00 93.56 127 GLY A CA 1
ATOM 1001 C C . GLY A 1 127 ? 14.153 -0.558 2.641 1.00 93.56 127 GLY A C 1
ATOM 1002 O O . GLY A 1 127 ? 14.955 -0.158 3.493 1.00 93.56 127 GLY A O 1
ATOM 1003 N N . ALA A 1 128 ? 13.072 -1.271 2.954 1.00 96.62 128 ALA A N 1
ATOM 1004 C CA . ALA A 1 128 ? 12.723 -1.709 4.300 1.00 96.62 128 ALA A CA 1
ATOM 1005 C C . ALA A 1 128 ? 13.131 -3.167 4.534 1.00 96.62 128 ALA A C 1
ATOM 1007 O O . ALA A 1 128 ? 13.014 -3.995 3.633 1.00 96.62 128 ALA A O 1
ATOM 1008 N N . ASP A 1 129 ? 13.595 -3.480 5.743 1.00 97.88 129 ASP A N 1
ATOM 1009 C CA . ASP A 1 129 ? 13.986 -4.844 6.105 1.00 97.88 129 ASP A CA 1
ATOM 1010 C C . ASP A 1 129 ? 12.759 -5.763 6.105 1.00 97.88 129 ASP A C 1
ATOM 1012 O O . ASP A 1 129 ? 11.715 -5.430 6.674 1.00 97.88 129 ASP A O 1
ATOM 1016 N N . MET A 1 130 ? 12.886 -6.924 5.463 1.00 98.25 130 MET A N 1
ATOM 1017 C CA . MET A 1 130 ? 11.839 -7.938 5.465 1.00 98.25 130 MET A CA 1
ATOM 1018 C C . MET A 1 130 ? 11.787 -8.622 6.837 1.00 98.25 130 MET A C 1
ATOM 1020 O O . MET A 1 130 ? 12.734 -9.300 7.240 1.00 98.25 130 MET A O 1
ATOM 1024 N N . VAL A 1 131 ? 10.682 -8.441 7.563 1.00 98.12 131 VAL A N 1
ATOM 1025 C CA . VAL A 1 131 ? 10.493 -8.974 8.926 1.00 98.12 131 VAL A CA 1
ATOM 1026 C C . VAL A 1 131 ? 9.893 -10.382 8.933 1.00 98.12 131 VAL A C 1
ATOM 1028 O O . VAL A 1 131 ? 10.050 -11.127 9.901 1.00 98.12 131 VAL A O 1
ATOM 1031 N N . ASP A 1 132 ? 9.218 -10.752 7.846 1.00 98.12 132 ASP A N 1
ATOM 1032 C CA . ASP A 1 132 ? 8.666 -12.078 7.571 1.00 98.12 132 ASP A CA 1
ATOM 1033 C C . ASP A 1 132 ? 8.515 -12.258 6.055 1.00 98.12 132 ASP A C 1
ATOM 1035 O O . ASP A 1 132 ? 8.624 -11.283 5.316 1.00 98.12 132 ASP A O 1
ATOM 1039 N N . GLN A 1 133 ? 8.241 -13.469 5.570 1.00 98.19 133 GLN A N 1
ATOM 1040 C CA . GLN A 1 133 ? 8.106 -13.734 4.135 1.00 98.19 133 GLN A CA 1
ATOM 1041 C C . GLN A 1 133 ? 7.081 -12.788 3.483 1.00 98.19 133 GLN A C 1
ATOM 1043 O O . GLN A 1 133 ? 5.879 -12.900 3.725 1.00 98.19 133 GLN A O 1
ATOM 1048 N N . GLY A 1 134 ? 7.567 -11.871 2.641 1.00 98.50 134 GLY A N 1
ATOM 1049 C CA . GLY A 1 134 ? 6.738 -10.873 1.967 1.00 98.50 134 GLY A CA 1
ATOM 1050 C C . GLY A 1 134 ? 6.134 -9.814 2.893 1.00 98.50 134 GLY A C 1
ATOM 1051 O O . GLY A 1 134 ? 5.096 -9.259 2.553 1.00 98.50 134 GLY A O 1
ATOM 1052 N N . VAL A 1 135 ? 6.722 -9.541 4.061 1.00 98.81 135 VAL A N 1
ATOM 1053 C CA . VAL A 1 135 ? 6.219 -8.533 5.008 1.00 98.81 135 VAL A CA 1
ATOM 1054 C C . VAL A 1 135 ? 7.335 -7.571 5.406 1.00 98.81 135 VAL A C 1
ATOM 1056 O O . VAL A 1 135 ? 8.394 -7.991 5.873 1.00 98.81 135 VAL A O 1
ATOM 1059 N N . ILE A 1 136 ? 7.066 -6.274 5.268 1.00 98.75 136 ILE A N 1
ATOM 1060 C CA . ILE A 1 136 ? 7.853 -5.180 5.853 1.00 98.75 136 ILE A CA 1
ATOM 1061 C C . ILE A 1 136 ? 7.001 -4.385 6.839 1.00 98.75 136 ILE A C 1
ATOM 1063 O O . ILE A 1 136 ? 5.784 -4.556 6.903 1.00 98.75 136 ILE A O 1
ATOM 1067 N N . GLU A 1 137 ? 7.628 -3.481 7.585 1.00 98.56 137 GLU A N 1
ATOM 1068 C CA . GLU A 1 137 ? 6.942 -2.644 8.566 1.00 98.56 137 GLU A CA 1
ATOM 1069 C C . GLU A 1 137 ? 7.240 -1.159 8.372 1.00 98.56 137 GLU A C 1
ATOM 1071 O O . GLU A 1 137 ? 8.384 -0.764 8.149 1.00 98.56 137 GLU A O 1
ATOM 1076 N N . TYR A 1 138 ? 6.208 -0.330 8.540 1.00 98.25 138 TYR A N 1
ATOM 1077 C CA . TYR A 1 138 ? 6.323 1.121 8.646 1.00 98.25 138 TYR A CA 1
ATOM 1078 C C . TYR A 1 138 ? 5.567 1.643 9.869 1.00 98.25 138 TYR A C 1
ATOM 1080 O O . TYR A 1 138 ? 4.534 1.105 10.261 1.00 98.25 138 TYR A O 1
ATOM 1088 N N . ALA A 1 139 ? 6.048 2.752 10.436 1.00 97.56 139 ALA A N 1
ATOM 1089 C CA . ALA A 1 139 ? 5.341 3.479 11.485 1.00 97.56 139 ALA A CA 1
ATOM 1090 C C . ALA A 1 139 ? 4.155 4.241 10.871 1.00 97.56 139 ALA A C 1
ATOM 1092 O O . ALA A 1 139 ? 4.269 5.416 10.503 1.00 97.56 139 ALA A O 1
ATOM 1093 N N . ALA A 1 140 ? 3.021 3.556 10.707 1.00 97.44 140 ALA A N 1
ATOM 1094 C CA . ALA A 1 140 ? 1.947 4.001 9.825 1.00 97.44 140 ALA A CA 1
ATOM 1095 C C . ALA A 1 140 ? 1.354 5.354 10.228 1.00 97.44 140 ALA A C 1
ATOM 1097 O O . ALA A 1 140 ? 1.272 6.277 9.412 1.00 97.44 140 ALA A O 1
ATOM 1098 N N . LYS A 1 141 ? 0.963 5.494 11.499 1.00 96.19 141 LYS A N 1
ATOM 1099 C CA . LYS A 1 141 ? 0.335 6.717 12.013 1.00 96.19 141 LYS A CA 1
ATOM 1100 C C . LYS A 1 141 ? 1.305 7.909 12.035 1.00 96.19 141 LYS A C 1
ATOM 1102 O O . LYS A 1 141 ? 0.919 8.961 11.523 1.00 96.19 141 LYS A O 1
ATOM 1107 N N . PRO A 1 142 ? 2.562 7.779 12.514 1.00 96.69 142 PRO A N 1
ATOM 1108 C CA . PRO A 1 142 ? 3.560 8.847 12.387 1.00 96.69 142 PRO A CA 1
ATOM 1109 C C . PRO A 1 142 ? 3.820 9.303 10.944 1.00 96.69 142 PRO A C 1
ATOM 1111 O O . PRO A 1 142 ? 3.994 10.497 10.699 1.00 96.69 142 PRO A O 1
ATOM 1114 N N . LEU A 1 143 ? 3.810 8.376 9.981 1.00 97.25 143 LEU A N 1
ATOM 1115 C CA . LEU A 1 143 ? 4.020 8.679 8.560 1.00 97.25 143 LEU A CA 1
ATOM 1116 C C . LEU A 1 143 ? 2.763 9.205 7.845 1.00 97.25 143 LEU A C 1
ATOM 1118 O O . LEU A 1 143 ? 2.856 9.660 6.703 1.00 97.25 143 LEU A O 1
ATOM 1122 N N . GLY A 1 144 ? 1.598 9.182 8.501 1.00 98.06 144 GLY A N 1
ATOM 1123 C CA . GLY A 1 144 ? 0.326 9.606 7.916 1.00 98.06 144 GLY A CA 1
ATOM 1124 C C . GLY A 1 144 ? -0.178 8.674 6.811 1.00 98.06 144 GLY A C 1
ATOM 1125 O O . GLY A 1 144 ? -0.775 9.163 5.849 1.00 98.06 144 GLY A O 1
ATOM 1126 N N . LEU A 1 145 ? 0.091 7.369 6.929 1.00 98.50 145 LEU A N 1
ATOM 1127 C CA . LEU A 1 145 ? -0.414 6.338 6.016 1.00 98.50 145 LEU A CA 1
ATOM 1128 C C . LEU A 1 145 ? -1.903 6.053 6.273 1.00 98.50 145 LEU A C 1
ATOM 1130 O O . LEU A 1 145 ? -2.371 6.144 7.410 1.00 98.50 145 LEU A O 1
ATOM 1134 N N . CYS A 1 146 ? -2.627 5.633 5.238 1.00 98.56 146 CYS A N 1
ATOM 1135 C CA . CYS A 1 146 ? -4.049 5.286 5.269 1.00 98.56 146 CYS A CA 1
ATOM 1136 C C . CYS A 1 146 ? -4.339 4.168 6.274 1.00 98.56 146 CYS A C 1
ATOM 1138 O O . CYS A 1 146 ? -5.201 4.329 7.134 1.00 98.56 146 CYS A O 1
ATOM 1140 N N . MET A 1 147 ? -3.537 3.098 6.288 1.00 97.88 147 MET A N 1
ATOM 1141 C CA . MET A 1 147 ? -3.647 2.034 7.299 1.00 97.88 147 MET A CA 1
ATOM 1142 C C . MET A 1 147 ? -3.515 2.551 8.755 1.00 97.88 147 MET A C 1
ATOM 1144 O O . MET A 1 147 ? -4.015 1.932 9.694 1.00 97.88 147 MET A O 1
ATOM 1148 N N . GLY A 1 148 ? -2.881 3.715 8.957 1.00 97.12 148 GLY A N 1
ATOM 1149 C CA . GLY A 1 148 ? -2.737 4.401 10.246 1.00 97.12 148 GLY A CA 1
ATOM 1150 C C . GLY A 1 148 ? -3.938 5.269 10.655 1.00 97.12 148 GLY A C 1
ATOM 1151 O O . GLY A 1 148 ? -4.006 5.697 11.808 1.00 97.12 148 GLY A O 1
ATOM 1152 N N . LEU A 1 149 ? -4.890 5.509 9.745 1.00 96.44 149 LEU A N 1
ATOM 1153 C CA . LEU A 1 149 ? -6.065 6.369 9.933 1.00 96.44 149 LEU A CA 1
ATOM 1154 C C . LEU A 1 149 ? -6.947 5.929 11.106 1.00 96.44 149 LEU A C 1
ATOM 1156 O O . LEU A 1 149 ? -7.404 6.747 11.902 1.00 96.44 149 LEU A O 1
ATOM 1160 N N . THR A 1 150 ? -7.213 4.629 11.196 1.00 96.38 150 THR A N 1
ATOM 1161 C CA . THR A 1 150 ? -8.140 4.057 12.180 1.00 96.38 150 THR A CA 1
ATOM 1162 C C . THR A 1 150 ? -7.400 3.467 13.375 1.00 96.38 150 THR A C 1
ATOM 1164 O O . THR A 1 150 ? -6.269 2.989 13.257 1.00 96.38 150 THR A O 1
ATOM 1167 N N . ASN A 1 151 ? -8.084 3.362 14.515 1.00 95.25 151 ASN A N 1
ATOM 1168 C CA . ASN A 1 151 ? -7.583 2.638 15.690 1.00 95.25 151 ASN A CA 1
ATOM 1169 C C . ASN A 1 151 ? -7.791 1.111 15.594 1.00 95.25 151 ASN A C 1
ATOM 1171 O O . ASN A 1 151 ? -7.782 0.431 16.615 1.00 95.25 151 ASN A O 1
ATOM 1175 N N . ALA A 1 152 ? -7.976 0.571 14.383 1.00 97.62 152 ALA A N 1
ATOM 1176 C CA . ALA A 1 152 ? -8.159 -0.859 14.167 1.00 97.62 152 ALA A CA 1
ATOM 1177 C C . ALA A 1 152 ? -6.996 -1.684 14.725 1.00 97.62 152 ALA A C 1
ATOM 1179 O O . ALA A 1 152 ? -5.835 -1.280 14.636 1.00 97.62 152 ALA A O 1
ATOM 1180 N N . GLN A 1 153 ? -7.309 -2.842 15.305 1.00 97.94 153 GLN A N 1
ATOM 1181 C CA . GLN A 1 153 ? -6.293 -3.745 15.844 1.00 97.94 153 GLN A CA 1
ATOM 1182 C C . GLN A 1 153 ? -5.486 -4.404 14.720 1.00 97.94 153 GLN A C 1
ATOM 1184 O O . GLN A 1 153 ? -4.275 -4.568 14.858 1.00 97.94 153 GLN A O 1
ATOM 1189 N N . PHE A 1 154 ? -6.154 -4.767 13.623 1.00 98.75 154 PHE A N 1
ATOM 1190 C CA . PHE A 1 154 ? -5.559 -5.480 12.496 1.00 98.75 154 PHE A CA 1
ATOM 1191 C C . PHE A 1 154 ? -5.473 -4.568 11.278 1.00 98.75 154 PHE A C 1
ATOM 1193 O O . PHE A 1 154 ? -6.490 -4.214 10.685 1.00 98.75 154 PHE A O 1
ATOM 1200 N N . VAL A 1 155 ? -4.262 -4.163 10.909 1.00 98.81 155 VAL A N 1
ATOM 1201 C CA . VAL A 1 155 ? -4.046 -3.243 9.790 1.00 98.81 155 VAL A CA 1
ATOM 1202 C C . VAL A 1 155 ? -2.989 -3.779 8.837 1.00 98.81 155 VAL A C 1
ATOM 1204 O O . VAL A 1 155 ? -2.038 -4.438 9.260 1.00 98.81 155 VAL A O 1
ATOM 1207 N N . THR A 1 156 ? -3.161 -3.514 7.548 1.00 98.88 156 THR A N 1
ATOM 1208 C CA . THR A 1 156 ? -2.164 -3.839 6.523 1.00 98.88 156 THR A CA 1
ATOM 1209 C C . THR A 1 156 ? -2.358 -2.943 5.305 1.00 98.88 156 THR A C 1
ATOM 1211 O O . THR A 1 156 ? -3.497 -2.586 4.985 1.00 98.88 156 THR A O 1
ATOM 1214 N N . THR A 1 157 ? -1.264 -2.606 4.631 1.00 98.94 157 THR A N 1
ATOM 1215 C CA . THR A 1 157 ? -1.291 -2.115 3.252 1.00 98.94 157 THR A CA 1
ATOM 1216 C C . THR A 1 157 ? -0.760 -3.223 2.349 1.00 98.94 157 THR A C 1
ATOM 1218 O O . THR A 1 157 ? 0.309 -3.777 2.599 1.00 98.94 157 THR A O 1
ATOM 1221 N N . THR A 1 158 ? -1.518 -3.587 1.321 1.00 98.94 158 THR A N 1
ATOM 1222 C CA . THR A 1 158 ? -1.099 -4.588 0.334 1.00 98.94 158 THR A CA 1
ATOM 1223 C C . THR A 1 158 ? -0.254 -3.943 -0.748 1.00 98.94 158 THR A C 1
ATOM 1225 O O . THR A 1 158 ? -0.559 -2.829 -1.140 1.00 98.94 158 THR A O 1
ATOM 1228 N N . GLU A 1 159 ? 0.687 -4.658 -1.341 1.00 98.75 159 GLU A N 1
ATOM 1229 C CA . GLU A 1 159 ? 1.478 -4.146 -2.458 1.00 98.75 159 GLU A CA 1
ATOM 1230 C C . GLU A 1 159 ? 1.548 -5.224 -3.546 1.00 98.75 159 GLU A C 1
ATOM 1232 O O . GLU A 1 159 ? 2.335 -6.167 -3.457 1.00 98.75 159 GLU A O 1
ATOM 1237 N N . VAL A 1 160 ? 0.675 -5.137 -4.558 1.00 98.62 160 VAL A N 1
ATOM 1238 C CA . VAL A 1 160 ? 0.789 -5.970 -5.773 1.00 98.62 160 VAL A CA 1
ATOM 1239 C C . VAL A 1 160 ? 1.855 -5.395 -6.709 1.00 98.62 160 VAL A C 1
ATOM 1241 O O . VAL A 1 160 ? 2.047 -4.184 -6.748 1.00 98.62 160 VAL A O 1
ATOM 1244 N N . TYR A 1 161 ? 2.501 -6.253 -7.504 1.00 98.62 161 TYR A N 1
ATOM 1245 C CA . TYR A 1 161 ? 3.411 -5.832 -8.574 1.00 98.62 161 TYR A CA 1
ATOM 1246 C C . TYR A 1 161 ? 2.832 -6.200 -9.955 1.00 98.62 161 TYR A C 1
ATOM 1248 O O . TYR A 1 161 ? 2.880 -7.378 -10.346 1.00 98.62 161 TYR A O 1
ATOM 1256 N N . PRO A 1 162 ? 2.233 -5.236 -10.682 1.00 98.19 162 PRO A N 1
ATOM 1257 C CA . PRO A 1 162 ? 1.558 -5.495 -11.953 1.00 98.19 162 PRO A CA 1
ATOM 1258 C C . PRO A 1 162 ? 2.515 -5.641 -13.141 1.00 98.19 162 PRO A C 1
ATOM 1260 O O . PRO A 1 162 ? 2.166 -6.329 -14.098 1.00 98.19 162 PRO A O 1
ATOM 1263 N N . ASP A 1 163 ? 3.716 -5.059 -13.075 1.00 98.31 163 ASP A N 1
ATOM 1264 C CA . ASP A 1 163 ? 4.648 -5.008 -14.213 1.00 98.31 163 ASP A CA 1
ATOM 1265 C C . ASP A 1 163 ? 5.520 -6.272 -14.347 1.00 98.31 163 ASP A C 1
ATOM 1267 O O . ASP A 1 163 ? 6.284 -6.424 -15.303 1.00 98.31 163 ASP A O 1
ATOM 1271 N N . SER A 1 164 ? 5.374 -7.231 -13.423 1.00 98.06 164 SER A N 1
ATOM 1272 C CA . SER A 1 164 ? 6.039 -8.533 -13.519 1.00 98.06 164 SER A CA 1
ATOM 1273 C C . SER A 1 164 ? 5.612 -9.269 -14.793 1.00 98.06 164 SER A C 1
ATOM 1275 O O . SER A 1 164 ? 4.413 -9.389 -15.058 1.00 98.06 164 SER A O 1
ATOM 1277 N N . PRO A 1 165 ? 6.535 -9.932 -15.517 1.00 97.50 165 PRO A N 1
ATOM 1278 C CA . PRO A 1 165 ? 6.169 -10.814 -16.628 1.00 97.50 165 PRO A CA 1
ATOM 1279 C C . PRO A 1 165 ? 5.325 -12.027 -16.192 1.00 97.50 165 PRO A C 1
ATOM 1281 O O . PRO A 1 165 ? 4.836 -12.779 -17.036 1.00 97.50 165 PRO A O 1
ATOM 1284 N N . ARG A 1 166 ? 5.188 -12.256 -14.879 1.00 96.75 166 ARG A N 1
ATOM 1285 C CA . ARG A 1 166 ? 4.387 -13.328 -14.273 1.00 96.75 166 ARG A CA 1
ATOM 1286 C C . ARG A 1 166 ? 3.010 -12.854 -13.796 1.00 96.75 166 ARG A C 1
ATOM 1288 O O . ARG A 1 166 ? 2.207 -13.692 -13.388 1.00 96.75 166 ARG A O 1
ATOM 1295 N N . SER A 1 167 ? 2.747 -11.551 -13.842 1.00 96.56 167 SER A N 1
ATOM 1296 C CA . SER A 1 167 ? 1.489 -10.937 -13.421 1.00 96.56 167 SER A CA 1
ATOM 1297 C C . SER A 1 167 ? 0.595 -10.623 -14.624 1.00 96.56 167 SER A C 1
ATOM 1299 O O . SER A 1 167 ? 1.028 -10.569 -15.773 1.00 96.56 167 SER A O 1
ATOM 1301 N N . THR A 1 168 ? -0.692 -10.430 -14.349 1.00 98.38 168 THR A N 1
ATOM 1302 C CA . THR A 1 168 ? -1.682 -9.865 -15.278 1.00 98.38 168 THR A CA 1
ATOM 1303 C C . THR A 1 168 ? -2.636 -8.978 -14.476 1.00 98.38 168 THR A C 1
ATOM 1305 O O . THR A 1 168 ? -2.752 -9.192 -13.262 1.00 98.38 168 THR A O 1
ATOM 1308 N N . PRO A 1 169 ? -3.360 -8.033 -15.103 1.00 98.38 169 PRO A N 1
ATOM 1309 C CA . PRO A 1 169 ? -4.356 -7.222 -14.400 1.00 98.38 169 PRO A CA 1
ATOM 1310 C C . PRO A 1 169 ? -5.367 -8.066 -13.607 1.00 98.38 169 PRO A C 1
ATOM 1312 O O . PRO A 1 169 ? -5.714 -7.736 -12.473 1.00 98.38 169 PRO A O 1
ATOM 1315 N N . GLU A 1 170 ? -5.796 -9.200 -14.165 1.00 98.56 170 GLU A N 1
ATOM 1316 C CA . GLU A 1 170 ? -6.711 -10.130 -13.509 1.00 98.56 170 GLU A CA 1
ATOM 1317 C C . GLU A 1 170 ? -6.084 -10.786 -12.272 1.00 98.56 170 GLU A C 1
ATOM 1319 O O . GLU A 1 170 ? -6.743 -10.877 -11.235 1.00 98.56 170 GLU A O 1
ATOM 1324 N N . ILE A 1 171 ? -4.818 -11.213 -12.350 1.00 98.38 171 ILE A N 1
ATOM 1325 C CA . ILE A 1 171 ? -4.091 -11.792 -11.207 1.00 98.38 171 ILE A CA 1
ATOM 1326 C C . ILE A 1 171 ? -3.906 -10.744 -10.105 1.00 98.38 171 ILE A C 1
ATOM 1328 O O . ILE A 1 171 ? -4.118 -11.059 -8.936 1.00 98.38 171 ILE A O 1
ATOM 1332 N N . CYS A 1 172 ? -3.580 -9.497 -10.454 1.00 98.69 172 CYS A N 1
ATOM 1333 C CA . CYS A 1 172 ? -3.458 -8.407 -9.485 1.00 98.69 172 CYS A CA 1
ATOM 1334 C C . CYS A 1 172 ? -4.785 -8.160 -8.757 1.0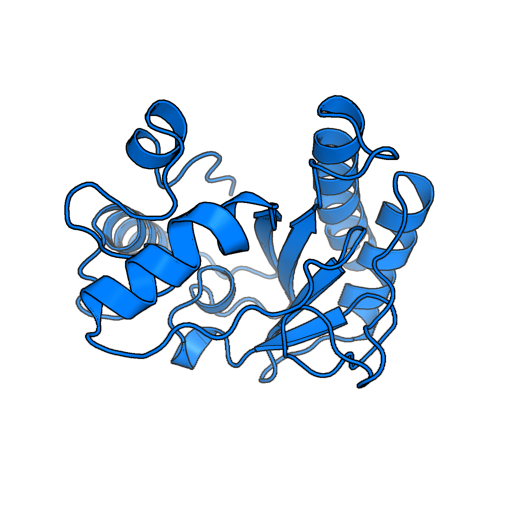0 98.69 172 CYS A C 1
ATOM 1336 O O . CYS A 1 172 ? -4.816 -8.132 -7.528 1.00 98.69 172 CYS A O 1
ATOM 1338 N N . ALA A 1 173 ? -5.903 -8.079 -9.486 1.00 98.69 173 ALA A N 1
ATOM 1339 C CA . ALA A 1 173 ? -7.223 -7.935 -8.875 1.00 98.69 173 ALA A CA 1
ATOM 1340 C C . ALA A 1 173 ? -7.580 -9.130 -7.968 1.00 98.69 173 ALA A C 1
ATOM 1342 O O . ALA A 1 173 ? -8.105 -8.946 -6.867 1.00 98.69 173 ALA A O 1
ATOM 1343 N N . GLN A 1 174 ? -7.270 -10.359 -8.394 1.00 98.81 174 GLN A N 1
ATOM 1344 C CA . GLN A 1 174 ? -7.492 -11.560 -7.585 1.00 98.81 174 GLN A CA 1
ATOM 1345 C C . GLN A 1 174 ? -6.613 -11.591 -6.332 1.00 98.81 174 GLN A C 1
ATOM 1347 O O . GLN A 1 174 ? -7.095 -12.020 -5.284 1.00 98.81 174 GLN A O 1
ATOM 1352 N N . ALA A 1 175 ? -5.367 -11.119 -6.409 1.00 98.81 175 ALA A N 1
ATOM 1353 C CA . ALA A 1 175 ? -4.477 -11.009 -5.259 1.00 98.81 175 ALA A CA 1
ATOM 1354 C C . ALA A 1 175 ? -5.066 -10.059 -4.209 1.00 98.81 175 ALA A C 1
ATOM 1356 O O . ALA A 1 175 ? -5.176 -10.451 -3.051 1.00 98.81 175 ALA A O 1
ATOM 1357 N N . GLN A 1 176 ? -5.572 -8.890 -4.619 1.00 98.88 176 GLN A N 1
ATOM 1358 C CA . GLN A 1 176 ? -6.233 -7.948 -3.706 1.00 98.88 176 GLN A CA 1
ATOM 1359 C C . GLN A 1 176 ? -7.472 -8.552 -3.029 1.00 98.88 176 GLN A C 1
ATOM 1361 O O . GLN A 1 176 ? -7.666 -8.432 -1.816 1.00 98.88 176 GLN A O 1
ATOM 1366 N N . VAL A 1 177 ? -8.306 -9.264 -3.795 1.00 98.81 177 VAL A N 1
ATOM 1367 C CA . VAL A 1 177 ? -9.461 -9.986 -3.239 1.00 98.81 177 VAL A CA 1
ATOM 1368 C C . VAL A 1 177 ? -9.004 -11.065 -2.256 1.00 98.81 177 VAL A C 1
ATOM 1370 O O . VAL A 1 177 ? -9.572 -11.179 -1.170 1.00 98.81 177 VAL A O 1
ATOM 1373 N N . ALA A 1 178 ? -7.970 -11.837 -2.600 1.00 98.88 178 ALA A N 1
ATOM 1374 C CA . ALA A 1 178 ? -7.402 -12.854 -1.723 1.00 98.88 178 ALA A CA 1
ATOM 1375 C C . ALA A 1 178 ? -6.849 -12.244 -0.431 1.00 98.88 178 ALA A C 1
ATOM 1377 O O . ALA A 1 178 ? -7.026 -12.847 0.627 1.00 98.88 178 ALA A O 1
ATOM 1378 N N . SER A 1 179 ? -6.274 -11.038 -0.481 1.00 98.81 179 SER A N 1
ATOM 1379 C CA . SER A 1 179 ? -5.813 -10.336 0.715 1.00 98.81 179 SER A CA 1
ATOM 1380 C C . SER A 1 179 ? -6.964 -10.015 1.663 1.00 98.81 179 SER A C 1
ATOM 1382 O O . SER A 1 179 ? -6.911 -10.354 2.846 1.00 98.81 179 SER A O 1
ATOM 1384 N N . VAL A 1 180 ? -8.046 -9.427 1.138 1.00 98.81 180 VAL A N 1
ATOM 1385 C CA . VAL A 1 180 ? -9.242 -9.100 1.931 1.00 98.81 180 VAL A CA 1
ATOM 1386 C C . VAL A 1 180 ? -9.895 -10.365 2.491 1.00 98.81 180 VAL A C 1
ATOM 1388 O O . VAL A 1 180 ? -10.276 -10.398 3.659 1.00 98.81 180 VAL A O 1
ATOM 1391 N N . VAL A 1 181 ? -10.007 -11.429 1.692 1.00 98.75 181 VAL A N 1
ATOM 1392 C CA . VAL A 1 181 ? -10.572 -12.707 2.149 1.00 98.75 181 VAL A CA 1
ATOM 1393 C C . VAL A 1 181 ? -9.698 -13.344 3.228 1.00 98.75 181 VAL A C 1
ATOM 1395 O O . VAL A 1 181 ? -10.236 -13.763 4.247 1.00 98.75 181 VAL A O 1
ATOM 1398 N N . GLY A 1 182 ? -8.375 -13.388 3.044 1.00 98.75 182 GLY A N 1
ATOM 1399 C CA . GLY A 1 182 ? -7.441 -13.940 4.030 1.00 98.75 182 GLY A CA 1
ATOM 1400 C C . GLY A 1 182 ? -7.512 -13.199 5.364 1.00 98.75 182 GLY A C 1
ATOM 1401 O O . GLY A 1 182 ? -7.587 -13.826 6.419 1.00 98.75 182 GLY A O 1
ATOM 1402 N N . ALA A 1 183 ? -7.607 -11.868 5.313 1.00 98.69 183 ALA A N 1
ATOM 1403 C CA . ALA A 1 183 ? -7.805 -11.037 6.493 1.00 98.69 183 ALA A CA 1
ATOM 1404 C C . ALA A 1 183 ? -9.127 -11.360 7.211 1.00 98.69 183 ALA A C 1
ATOM 1406 O O . ALA A 1 183 ? -9.149 -11.545 8.423 1.00 98.69 183 ALA A O 1
ATOM 1407 N N . LEU A 1 184 ? -10.240 -11.452 6.476 1.00 98.56 184 LEU A N 1
ATOM 1408 C CA . LEU A 1 184 ? -11.554 -11.736 7.061 1.00 98.56 184 LEU A CA 1
ATOM 1409 C C . LEU A 1 184 ? -11.679 -13.169 7.591 1.00 98.56 184 LEU A C 1
ATOM 1411 O O . LEU A 1 184 ? -12.381 -13.383 8.574 1.00 98.56 184 LEU A O 1
ATOM 1415 N N . GLU A 1 185 ? -11.034 -14.147 6.954 1.00 98.56 185 GLU A N 1
ATOM 1416 C CA . GLU A 1 185 ? -10.997 -15.533 7.429 1.00 98.56 185 GLU A CA 1
ATOM 1417 C C . GLU A 1 185 ? -10.203 -15.671 8.730 1.00 98.56 185 GLU A C 1
ATOM 1419 O O . GLU A 1 185 ? -10.636 -16.413 9.604 1.00 98.56 185 GLU A O 1
ATOM 1424 N N . PHE A 1 186 ? -9.102 -14.930 8.893 1.00 98.62 186 PHE A N 1
ATOM 1425 C CA . PHE A 1 186 ? -8.337 -14.906 10.145 1.00 98.62 186 PHE A CA 1
ATOM 1426 C C . PHE A 1 186 ? -9.153 -14.367 11.332 1.00 98.62 186 PHE A C 1
ATOM 1428 O O . PHE A 1 186 ? -8.962 -14.791 12.466 1.00 98.62 186 PHE A O 1
ATOM 1435 N N . LEU A 1 187 ? -10.056 -13.417 11.076 1.00 97.88 187 LEU A N 1
ATOM 1436 C CA . LEU A 1 187 ? -10.848 -12.736 12.108 1.00 97.88 187 LEU A CA 1
ATOM 1437 C C . LEU A 1 187 ? -12.131 -13.484 12.508 1.00 97.88 187 LEU A C 1
ATOM 1439 O O . LEU A 1 187 ? -12.880 -12.979 13.347 1.00 97.88 187 LEU A O 1
ATOM 1443 N N . ARG A 1 188 ? -12.422 -14.623 11.876 1.00 92.56 188 ARG A N 1
ATOM 1444 C CA . ARG A 1 188 ? -13.585 -15.467 12.183 1.00 92.56 188 ARG A CA 1
ATOM 1445 C C . ARG A 1 188 ? -13.295 -16.437 13.316 1.00 92.56 188 ARG A C 1
ATOM 1447 O O . ARG A 1 188 ? -14.222 -16.617 14.136 1.00 92.56 188 ARG A O 1
#

Foldseek 3Di:
DDDPPLAVVCVVVVHQAHPVRHRLQQQLDPPGPDPSNVVVLVVVVVVPDAAQEDEAEEADEPCVVVPVQVVVCVVVVHDGDFDDAFQFKAKEAAPVQRPVVLRVLLVVLLVVLIPATAADPVCDHRPFHAPDGRYGYDNRCVSSGPQNNHPHNYGMYMYGYQPHPRHHPVSSVVSSVSNVVSNVVVVD

Organism: NCBI:txid531312

InterPro domains:
  IPR000834 Peptidase M14, carboxypeptidase A [PS52035] (1-187)

Secondary structure (DSSP, 8-state):
-----S-HHHHHHT-SS-TTS--GGG--STT-S-HHHHHHHHHHHHHT---SEEEEEEE--HHIIIIIHHHHHHHHT----PPPPPSSBEEEEETTS--HHHHHHHHHHHTTTSPBPPP-TTSEETTEE-SBTTEEEE-HHHHT-GGGSS--SEEEEEEE-SSSTT--HHHHHHHHHHHHHHHHHHT-

pLDDT: mean 97.28, std 2.27, range [85.75, 98.94]

Radius of gyration: 16.11 Å; chains: 1; bounding box: 40×40×33 Å